Protein AF-0000000068193790 (afdb_homodimer)

Structure (mmCIF, N/CA/C/O backbone):
data_AF-0000000068193790-model_v1
#
loop_
_entity.id
_entity.type
_entity.pdbx_description
1 polymer 'DNA methylase'
#
loop_
_atom_site.group_PDB
_atom_site.id
_atom_site.type_symbol
_atom_site.label_atom_id
_atom_site.label_alt_id
_atom_site.label_comp_id
_atom_site.label_asym_id
_atom_site.label_entity_id
_atom_site.label_seq_id
_atom_site.pdbx_PDB_ins_code
_atom_site.Cartn_x
_atom_site.Cartn_y
_atom_site.Cartn_z
_atom_site.occupancy
_atom_site.B_iso_or_equiv
_atom_site.auth_seq_id
_atom_site.auth_comp_id
_atom_site.auth_asym_id
_atom_site.auth_atom_id
_atom_site.pdbx_PDB_model_num
ATOM 1 N N . MET A 1 1 ? -5.184 14.227 -20.172 1 22.11 1 MET A N 1
ATOM 2 C CA . MET A 1 1 ? -4.969 13.07 -21.031 1 22.11 1 MET A CA 1
ATOM 3 C C . MET A 1 1 ? -4.172 11.992 -20.312 1 22.11 1 MET A C 1
ATOM 5 O O . MET A 1 1 ? -3.057 12.234 -19.859 1 22.11 1 MET A O 1
ATOM 9 N N . THR A 1 2 ? -4.859 11.055 -19.672 1 29.58 2 THR A N 1
ATOM 10 C CA . THR A 1 2 ? -4.305 9.984 -18.844 1 29.58 2 THR A CA 1
ATOM 11 C C . THR A 1 2 ? -3.246 9.195 -19.609 1 29.58 2 THR A C 1
ATOM 13 O O . THR A 1 2 ? -3.514 8.688 -20.703 1 29.58 2 THR A O 1
ATOM 16 N N . ILE A 1 3 ? -2.059 9.57 -19.578 1 32.88 3 ILE A N 1
ATOM 17 C CA . ILE A 1 3 ? -1.082 8.898 -20.422 1 32.88 3 ILE A CA 1
ATOM 18 C C . ILE A 1 3 ? -1.293 7.391 -20.359 1 32.88 3 ILE A C 1
ATOM 20 O O . ILE A 1 3 ? -1.151 6.777 -19.312 1 32.88 3 ILE A O 1
ATOM 24 N N . LYS A 1 4 ? -2.125 6.914 -21.25 1 39.03 4 LYS A N 1
ATOM 25 C CA . LYS A 1 4 ? -2.34 5.496 -21.516 1 39.03 4 LYS A CA 1
ATOM 26 C C . LYS A 1 4 ? -1.023 4.797 -21.844 1 39.03 4 LYS A C 1
ATOM 28 O O . LYS A 1 4 ? -0.183 5.344 -22.562 1 39.03 4 LYS A O 1
ATOM 33 N N . SER A 1 5 ? -0.675 3.963 -20.906 1 48.69 5 SER A N 1
ATOM 34 C CA . SER A 1 5 ? 0.473 3.127 -21.234 1 48.69 5 SER A CA 1
ATOM 35 C C . SER A 1 5 ? 0.43 2.691 -22.703 1 48.69 5 SER A C 1
ATOM 37 O O . SER A 1 5 ? -0.636 2.355 -23.219 1 48.69 5 SER A O 1
ATOM 39 N N . ASN A 1 6 ? 1.251 3.24 -23.562 1 50.62 6 ASN A N 1
ATOM 40 C CA . ASN A 1 6 ? 1.391 2.883 -24.969 1 50.62 6 ASN A CA 1
ATOM 41 C C . ASN A 1 6 ? 1.802 1.423 -25.141 1 50.62 6 ASN A C 1
ATOM 43 O O . ASN A 1 6 ? 2.119 0.987 -26.25 1 50.62 6 ASN A O 1
ATOM 47 N N . THR A 1 7 ? 2.057 0.77 -24.125 1 52.5 7 THR A N 1
ATOM 48 C CA . THR A 1 7 ? 2.43 -0.62 -24.359 1 52.5 7 THR A CA 1
ATOM 49 C C . THR A 1 7 ? 1.211 -1.444 -24.766 1 52.5 7 THR A C 1
ATOM 51 O O . THR A 1 7 ? 0.177 -1.404 -24.094 1 52.5 7 THR A O 1
ATOM 54 N N . PRO A 1 8 ? 1.127 -1.989 -26 1 54.75 8 PRO A N 1
ATOM 55 C CA . PRO A 1 8 ? -0.003 -2.83 -26.406 1 54.75 8 PRO A CA 1
ATOM 56 C C . PRO A 1 8 ? -0.425 -3.814 -25.312 1 54.75 8 PRO A C 1
ATOM 58 O O . PRO A 1 8 ? 0.42 -4.32 -24.578 1 54.75 8 PRO A O 1
ATOM 61 N N . ALA A 1 9 ? -1.592 -3.949 -25.188 1 53.69 9 ALA A N 1
ATOM 62 C CA . ALA A 1 9 ? -2.254 -4.75 -24.156 1 53.69 9 ALA A CA 1
ATOM 63 C C . ALA A 1 9 ? -1.599 -6.125 -24.031 1 53.69 9 ALA A C 1
ATOM 65 O O . ALA A 1 9 ? -1.407 -6.625 -22.922 1 53.69 9 ALA A O 1
ATOM 66 N N . HIS A 1 10 ? -1.397 -6.848 -25.141 1 53.22 10 HIS A N 1
ATOM 67 C CA . HIS A 1 10 ? -0.823 -8.188 -25.141 1 53.22 10 HIS A CA 1
ATOM 68 C C . HIS A 1 10 ? 0.573 -8.188 -24.531 1 53.22 10 HIS A C 1
ATOM 70 O O . HIS A 1 10 ? 0.962 -9.156 -23.859 1 53.22 10 HIS A O 1
ATOM 76 N N . ASP A 1 11 ? 1.338 -7.195 -24.719 1 57.38 11 ASP A N 1
ATOM 77 C CA . ASP A 1 11 ? 2.719 -7.117 -24.25 1 57.38 11 ASP A CA 1
ATOM 78 C C . ASP A 1 11 ? 2.777 -6.809 -22.75 1 57.38 11 ASP A C 1
ATOM 80 O O . ASP A 1 11 ? 3.701 -7.238 -22.062 1 57.38 11 ASP A O 1
ATOM 84 N N . LYS A 1 12 ? 1.681 -6.242 -22.281 1 59.28 12 LYS A N 1
ATOM 85 C CA . LYS A 1 12 ? 1.668 -5.816 -20.891 1 59.28 12 LYS A CA 1
ATOM 86 C C . LYS A 1 12 ? 1.502 -7.008 -19.953 1 59.28 12 LYS A C 1
ATOM 88 O O . LYS A 1 12 ? 1.707 -6.883 -18.734 1 59.28 12 LYS A O 1
ATOM 93 N N . ASP A 1 13 ? 1.321 -8.141 -20.562 1 70.62 13 ASP A N 1
ATOM 94 C CA . ASP A 1 13 ? 1.008 -9.312 -19.75 1 70.62 13 ASP A CA 1
ATOM 95 C C . ASP A 1 13 ? 2.164 -10.305 -19.75 1 70.62 13 ASP A C 1
ATOM 97 O O . ASP A 1 13 ? 2.09 -11.352 -19.109 1 70.62 13 ASP A O 1
ATOM 101 N N . CYS A 1 14 ? 3.283 -9.922 -20.359 1 69.5 14 CYS A N 1
ATOM 102 C CA . CYS A 1 14 ? 4.316 -10.945 -20.484 1 69.5 14 CYS A CA 1
ATOM 103 C C . CYS A 1 14 ? 5.602 -10.508 -19.781 1 69.5 14 CYS A C 1
ATOM 105 O O . CYS A 1 14 ? 6.668 -11.078 -20.031 1 69.5 14 CYS A O 1
ATOM 107 N N . TRP A 1 15 ? 5.441 -9.609 -18.875 1 78.88 15 TRP A N 1
ATOM 108 C CA . TRP A 1 15 ? 6.625 -9.156 -18.156 1 78.88 15 TRP A CA 1
ATOM 109 C C . TRP A 1 15 ? 7.176 -10.266 -17.266 1 78.88 15 TRP A C 1
ATOM 111 O O . TRP A 1 15 ? 6.414 -10.977 -16.609 1 78.88 15 TRP A O 1
ATOM 121 N N . GLN A 1 16 ? 8.477 -10.406 -17.391 1 85.38 16 GLN A N 1
ATOM 122 C CA . GLN A 1 16 ? 9.117 -11.461 -16.609 1 85.38 16 GLN A CA 1
ATOM 123 C C . GLN A 1 16 ? 9.711 -10.906 -15.32 1 85.38 16 GLN A C 1
ATOM 125 O O . GLN A 1 16 ? 10.266 -9.805 -15.312 1 85.38 16 GLN A O 1
ATOM 130 N N . THR A 1 17 ? 9.602 -11.688 -14.273 1 93 17 THR A N 1
ATOM 131 C CA . THR A 1 17 ? 10.195 -11.367 -12.984 1 93 17 THR A CA 1
ATOM 132 C C . THR A 1 17 ? 11.719 -11.367 -13.086 1 93 17 THR A C 1
ATOM 134 O O . THR A 1 17 ? 12.312 -12.289 -13.641 1 93 17 THR A O 1
ATOM 137 N N . PRO A 1 18 ? 12.383 -10.289 -12.641 1 92.88 18 PRO A N 1
ATOM 138 C CA . PRO A 1 18 ? 13.844 -10.391 -12.602 1 92.88 18 PRO A CA 1
ATOM 139 C C . PRO A 1 18 ? 14.336 -11.547 -11.742 1 92.88 18 PRO A C 1
ATOM 141 O O . PRO A 1 18 ? 13.758 -11.828 -10.688 1 92.88 18 PRO A O 1
ATOM 144 N N . LEU A 1 19 ? 15.422 -12.164 -12.094 1 92.31 19 LEU A N 1
ATOM 145 C CA . LEU A 1 19 ? 15.883 -13.406 -11.484 1 92.31 19 LEU A CA 1
ATOM 146 C C . LEU A 1 19 ? 16.25 -13.195 -10.023 1 92.31 19 LEU A C 1
ATOM 148 O O . LEU A 1 19 ? 16.016 -14.062 -9.18 1 92.31 19 LEU A O 1
ATOM 152 N N . TRP A 1 20 ? 16.875 -12.023 -9.75 1 94.06 20 TRP A N 1
ATOM 153 C CA . TRP A 1 20 ? 17.297 -11.773 -8.375 1 94.06 20 TRP A CA 1
ATOM 154 C C . TRP A 1 20 ? 16.109 -11.812 -7.422 1 94.06 20 TRP A C 1
ATOM 156 O O . TRP A 1 20 ? 16.219 -12.281 -6.285 1 94.06 20 TRP A O 1
ATOM 166 N N . LEU A 1 21 ? 15.008 -11.312 -7.824 1 96.69 21 LEU A N 1
ATOM 167 C CA . LEU A 1 21 ? 13.812 -11.297 -6.988 1 96.69 21 LEU A CA 1
ATOM 168 C C . LEU A 1 21 ? 13.289 -12.711 -6.758 1 96.69 21 LEU A C 1
ATOM 170 O O . LEU A 1 21 ? 13.008 -13.094 -5.617 1 96.69 21 LEU A O 1
ATOM 174 N N . PHE A 1 22 ? 13.18 -13.5 -7.859 1 96.06 22 PHE A N 1
ATOM 175 C CA . PHE A 1 22 ? 12.734 -14.883 -7.734 1 96.06 22 PHE A CA 1
ATOM 176 C C . PHE A 1 22 ? 13.672 -15.672 -6.832 1 96.06 22 PHE A C 1
ATOM 178 O O . PHE A 1 22 ? 13.219 -16.391 -5.938 1 96.06 22 PHE A O 1
ATOM 185 N N . ASP A 1 23 ? 14.961 -15.492 -7.066 1 95.56 23 ASP A N 1
ATOM 186 C CA . ASP A 1 23 ? 15.961 -16.25 -6.309 1 95.56 23 ASP A CA 1
ATOM 187 C C . ASP A 1 23 ? 15.852 -15.945 -4.812 1 95.56 23 ASP A C 1
ATOM 189 O O . ASP A 1 23 ? 15.914 -16.859 -3.99 1 95.56 23 ASP A O 1
ATOM 193 N N . ALA A 1 24 ? 15.711 -14.703 -4.488 1 96.88 24 ALA A N 1
ATOM 194 C CA . ALA A 1 24 ? 15.594 -14.312 -3.086 1 96.88 24 ALA A CA 1
ATOM 195 C C . ALA A 1 24 ? 14.375 -14.977 -2.438 1 96.88 24 ALA A C 1
ATOM 197 O O . ALA A 1 24 ? 14.477 -15.531 -1.34 1 96.88 24 ALA A O 1
ATOM 198 N N . LEU A 1 25 ? 13.25 -14.938 -3.098 1 97.81 25 LEU A N 1
ATOM 199 C CA . LEU A 1 25 ? 12.016 -15.484 -2.551 1 97.81 25 LEU A CA 1
ATOM 200 C C . LEU A 1 25 ? 12.047 -17.016 -2.57 1 97.81 25 LEU A C 1
ATOM 202 O O . LEU A 1 25 ? 11.469 -17.656 -1.689 1 97.81 25 LEU A O 1
ATOM 206 N N . ASP A 1 26 ? 12.742 -17.609 -3.523 1 96.69 26 ASP A N 1
ATOM 207 C CA . ASP A 1 26 ? 12.867 -19.062 -3.596 1 96.69 26 ASP A CA 1
ATOM 208 C C . ASP A 1 26 ? 13.656 -19.609 -2.408 1 96.69 26 ASP A C 1
ATOM 210 O O . ASP A 1 26 ? 13.383 -20.719 -1.932 1 96.69 26 ASP A O 1
ATOM 214 N N . ILE A 1 27 ? 14.625 -18.906 -1.991 1 95.12 27 ILE A N 1
ATOM 215 C CA . ILE A 1 27 ? 15.375 -19.281 -0.799 1 95.12 27 ILE A CA 1
ATOM 216 C C . ILE A 1 27 ? 14.43 -19.375 0.396 1 95.12 27 ILE A C 1
ATOM 218 O O . ILE A 1 27 ? 14.508 -20.312 1.19 1 95.12 27 ILE A O 1
ATOM 222 N N . GLU A 1 28 ? 13.57 -18.438 0.463 1 96.69 28 GLU A N 1
ATOM 223 C CA . GLU A 1 28 ? 12.664 -18.391 1.609 1 96.69 28 GLU A CA 1
ATOM 224 C C . GLU A 1 28 ? 11.578 -19.453 1.503 1 96.69 28 GLU A C 1
ATOM 226 O O . GLU A 1 28 ? 11.258 -20.125 2.488 1 96.69 28 GLU A O 1
ATOM 231 N N . PHE A 1 29 ? 10.977 -19.625 0.332 1 97.69 29 PHE A N 1
ATOM 232 C CA . PHE A 1 29 ? 9.734 -20.391 0.253 1 97.69 29 PHE A CA 1
ATOM 233 C C . PHE A 1 29 ? 9.969 -21.766 -0.37 1 97.69 29 PHE A C 1
ATOM 235 O O . PHE A 1 29 ? 9.203 -22.688 -0.14 1 97.69 29 PHE A O 1
ATOM 242 N N . GLY A 1 30 ? 11.016 -21.859 -1.242 1 96.56 30 GLY A N 1
ATOM 243 C CA . GLY A 1 30 ? 11.258 -23.125 -1.915 1 96.56 30 GLY A CA 1
ATOM 244 C C . GLY A 1 30 ? 10.195 -23.469 -2.947 1 96.56 30 GLY A C 1
ATOM 245 O O . GLY A 1 30 ? 9.523 -24.5 -2.84 1 96.56 30 GLY A O 1
ATOM 246 N N . PHE A 1 31 ? 10.195 -22.766 -4.039 1 97.62 31 PHE A N 1
ATOM 247 C CA . PHE A 1 31 ? 9.133 -22.875 -5.035 1 97.62 31 PHE A CA 1
ATOM 248 C C . PHE A 1 31 ? 9.297 -24.156 -5.844 1 97.62 31 PHE A C 1
ATOM 250 O O . PHE A 1 31 ? 10.406 -24.531 -6.23 1 97.62 31 PHE A O 1
ATOM 257 N N . TRP A 1 32 ? 8.203 -24.812 -6.039 1 97.94 32 TRP A N 1
ATOM 258 C CA . TRP A 1 32 ? 8.156 -26.031 -6.836 1 97.94 32 TRP A CA 1
ATOM 259 C C . TRP A 1 32 ? 7.453 -25.797 -8.164 1 97.94 32 TRP A C 1
ATOM 261 O O . TRP A 1 32 ? 7.887 -26.281 -9.203 1 97.94 32 TRP A O 1
ATOM 271 N N . LEU A 1 33 ? 6.438 -25.031 -8.203 1 97.62 33 LEU A N 1
ATOM 272 C CA . LEU A 1 33 ? 5.594 -24.781 -9.367 1 97.62 33 LEU A CA 1
ATOM 273 C C . LEU A 1 33 ? 5.527 -23.297 -9.688 1 97.62 33 LEU A C 1
ATOM 275 O O . LEU A 1 33 ? 5.348 -22.469 -8.789 1 97.62 33 LEU A O 1
ATOM 279 N N . ASP A 1 34 ? 5.746 -22.922 -10.883 1 97.12 34 ASP A N 1
ATOM 280 C CA . ASP A 1 34 ? 5.41 -21.625 -11.461 1 97.12 34 ASP A CA 1
ATOM 281 C C . ASP A 1 34 ? 4.055 -21.672 -12.156 1 97.12 34 ASP A C 1
ATOM 283 O O . ASP A 1 34 ? 3.932 -22.219 -13.25 1 97.12 34 ASP A O 1
ATOM 287 N N . SER A 1 35 ? 3.039 -21.062 -11.609 1 96.88 35 SER A N 1
ATOM 288 C CA . SER A 1 35 ? 1.663 -21.328 -12.023 1 96.88 35 SER A CA 1
ATOM 289 C C . SER A 1 35 ? 1.226 -20.359 -13.125 1 96.88 35 SER A C 1
ATOM 291 O O . SER A 1 35 ? 0.125 -20.484 -13.664 1 96.88 35 SER A O 1
ATOM 293 N N . ALA A 1 36 ? 2.006 -19.375 -13.414 1 93.38 36 ALA A N 1
ATOM 294 C CA . ALA A 1 36 ? 1.686 -18.422 -14.477 1 93.38 36 ALA A CA 1
ATOM 295 C C . ALA A 1 36 ? 2.908 -18.125 -15.344 1 93.38 36 ALA A C 1
ATOM 297 O O . ALA A 1 36 ? 3.379 -17 -15.398 1 93.38 36 ALA A O 1
ATOM 298 N N . ALA A 1 37 ? 3.361 -19.109 -16.062 1 89.5 37 ALA A N 1
ATOM 299 C CA . ALA A 1 37 ? 4.598 -18.969 -16.828 1 89.5 37 ALA A CA 1
ATOM 300 C C . ALA A 1 37 ? 4.371 -19.312 -18.297 1 89.5 37 ALA A C 1
ATOM 302 O O . ALA A 1 37 ? 3.266 -19.688 -18.688 1 89.5 37 ALA A O 1
ATOM 303 N N . SER A 1 38 ? 5.25 -18.938 -19.062 1 82.44 38 SER A N 1
ATOM 304 C CA . SER A 1 38 ? 5.43 -19.5 -20.391 1 82.44 38 SER A CA 1
ATOM 305 C C . SER A 1 38 ? 6.598 -20.469 -20.438 1 82.44 38 SER A C 1
ATOM 307 O O . SER A 1 38 ? 7.391 -20.531 -19.484 1 82.44 38 SER A O 1
ATOM 309 N N . ASP A 1 39 ? 6.664 -21.234 -21.531 1 81 39 ASP A N 1
ATOM 310 C CA . ASP A 1 39 ? 7.777 -22.172 -21.688 1 81 39 ASP A CA 1
ATOM 311 C C . ASP A 1 39 ? 9.117 -21.422 -21.688 1 81 39 ASP A C 1
ATOM 313 O O . ASP A 1 39 ? 10.133 -21.984 -21.266 1 81 39 ASP A O 1
ATOM 317 N N . LYS A 1 40 ? 9.109 -20.219 -22.031 1 79.31 40 LYS A N 1
ATOM 318 C CA . LYS A 1 40 ? 10.344 -19.469 -22.203 1 79.31 40 LYS A CA 1
ATOM 319 C C . LYS A 1 40 ? 10.734 -18.734 -20.922 1 79.31 40 LYS A C 1
ATOM 321 O O . LYS A 1 40 ? 11.906 -18.406 -20.719 1 79.31 40 LYS A O 1
ATOM 326 N N . ASN A 1 41 ? 9.812 -18.578 -20.016 1 81 41 ASN A N 1
ATOM 327 C CA . ASN A 1 41 ? 10.117 -17.688 -18.891 1 81 41 ASN A CA 1
ATOM 328 C C . ASN A 1 41 ? 9.828 -18.375 -17.547 1 81 41 ASN A C 1
ATOM 330 O O . ASN A 1 41 ? 9.781 -17.703 -16.516 1 81 41 ASN A O 1
ATOM 334 N N . ALA A 1 42 ? 9.695 -19.688 -17.625 1 84.88 42 ALA A N 1
ATOM 335 C CA . ALA A 1 42 ? 9.422 -20.391 -16.375 1 84.88 42 ALA A CA 1
ATOM 336 C C . ALA A 1 42 ? 10.602 -20.297 -15.414 1 84.88 42 ALA A C 1
ATOM 338 O O . ALA A 1 42 ? 11.758 -20.391 -15.836 1 84.88 42 ALA A O 1
ATOM 339 N N . LEU A 1 43 ? 10.281 -20.172 -14.18 1 88 43 LEU A N 1
ATOM 340 C CA . LEU A 1 43 ? 11.312 -19.984 -13.164 1 88 43 LEU A CA 1
ATOM 341 C C . LEU A 1 43 ? 11.477 -21.234 -12.32 1 88 43 LEU A C 1
ATOM 343 O O . LEU A 1 43 ? 12.469 -21.375 -11.594 1 88 43 LEU A O 1
ATOM 347 N N . CYS A 1 44 ? 10.508 -22.141 -12.406 1 91.12 44 CYS A N 1
ATOM 348 C CA . CYS A 1 44 ? 10.555 -23.406 -11.68 1 91.12 44 CYS A CA 1
ATOM 349 C C . CYS A 1 44 ? 10.727 -24.578 -12.633 1 91.12 44 CYS A C 1
ATOM 351 O O . CYS A 1 44 ? 10.508 -24.438 -13.836 1 91.12 44 CYS A O 1
ATOM 353 N N . ALA A 1 45 ? 11.102 -25.719 -12.055 1 88 45 ALA A N 1
ATOM 354 C CA . ALA A 1 45 ? 11.211 -26.938 -12.852 1 88 45 ALA A CA 1
ATOM 355 C C . ALA A 1 45 ? 9.844 -27.391 -13.359 1 88 45 ALA A C 1
ATOM 357 O O . ALA A 1 45 ? 9.75 -28.109 -14.359 1 88 45 ALA A O 1
ATOM 358 N N . HIS A 1 46 ? 8.82 -27.078 -12.68 1 92.75 46 HIS A N 1
ATOM 359 C CA . HIS A 1 46 ? 7.438 -27.312 -13.07 1 92.75 46 HIS A CA 1
ATOM 360 C C . HIS A 1 46 ? 6.684 -26.016 -13.281 1 92.75 46 HIS A C 1
ATOM 362 O O . HIS A 1 46 ? 6.855 -25.062 -12.508 1 92.75 46 HIS A O 1
ATOM 368 N N . TRP A 1 47 ? 5.918 -25.984 -14.391 1 91.75 47 TRP A N 1
ATOM 369 C CA . TRP A 1 47 ? 5.211 -24.734 -14.656 1 91.75 47 TRP A CA 1
ATOM 370 C C . TRP A 1 47 ? 3.943 -24.984 -15.469 1 91.75 47 TRP A C 1
ATOM 372 O O . TRP A 1 47 ? 3.791 -26.047 -16.078 1 91.75 47 TRP A O 1
ATOM 382 N N . LEU A 1 48 ? 2.971 -24.109 -15.312 1 92.19 48 LEU A N 1
ATOM 383 C CA . LEU A 1 48 ? 1.771 -24.047 -16.141 1 92.19 48 LEU A CA 1
ATOM 384 C C . LEU A 1 48 ? 1.87 -22.938 -17.172 1 92.19 48 LEU A C 1
ATOM 386 O O . LEU A 1 48 ? 2.279 -21.812 -16.844 1 92.19 48 LEU A O 1
ATOM 390 N N . THR A 1 49 ? 1.579 -23.25 -18.312 1 86.38 49 THR A N 1
ATOM 391 C CA . THR A 1 49 ? 1.63 -22.281 -19.406 1 86.38 49 THR A CA 1
ATOM 392 C C . THR A 1 49 ? 0.234 -21.75 -19.719 1 86.38 49 THR A C 1
ATOM 394 O O . THR A 1 49 ? -0.752 -22.188 -19.125 1 86.38 49 THR A O 1
ATOM 397 N N . GLU A 1 50 ? 0.236 -20.719 -20.625 1 82.38 50 GLU A N 1
ATOM 398 C CA . GLU A 1 50 ? -1.047 -20.203 -21.094 1 82.38 50 GLU A CA 1
ATOM 399 C C . GLU A 1 50 ? -1.907 -21.312 -21.672 1 82.38 50 GLU A C 1
ATOM 401 O O . GLU A 1 50 ? -3.127 -21.328 -21.484 1 82.38 50 GLU A O 1
ATOM 406 N N . ALA A 1 51 ? -1.285 -22.25 -22.359 1 85 51 ALA A N 1
ATOM 407 C CA . ALA A 1 51 ? -1.998 -23.375 -22.969 1 85 51 ALA A CA 1
ATOM 408 C C . ALA A 1 51 ? -2.613 -24.266 -21.891 1 85 51 ALA A C 1
ATOM 410 O O . ALA A 1 51 ? -3.662 -24.875 -22.109 1 85 51 ALA A O 1
ATOM 411 N N . ASP A 1 52 ? -1.997 -24.344 -20.781 1 88.88 52 ASP A N 1
ATOM 412 C CA . ASP A 1 52 ? -2.488 -25.172 -19.672 1 88.88 52 ASP A CA 1
ATOM 413 C C . ASP A 1 52 ? -3.707 -24.516 -19.016 1 88.88 52 ASP A C 1
ATOM 415 O O . ASP A 1 52 ? -4.438 -25.172 -18.281 1 88.88 52 ASP A O 1
ATOM 419 N N . ASP A 1 53 ? -4 -23.25 -19.266 1 92.12 53 ASP A N 1
ATOM 420 C CA . ASP A 1 53 ? -5.125 -22.547 -18.672 1 92.12 53 ASP A CA 1
ATOM 421 C C . ASP A 1 53 ? -5.113 -22.672 -17.156 1 92.12 53 ASP A C 1
ATOM 423 O O . ASP A 1 53 ? -6.012 -23.281 -16.562 1 92.12 53 ASP A O 1
ATOM 427 N N . ALA A 1 54 ? -4.148 -22.109 -16.641 1 93.44 54 ALA A N 1
ATOM 428 C CA . ALA A 1 54 ? -3.896 -22.219 -15.203 1 93.44 54 ALA A CA 1
ATOM 429 C C . ALA A 1 54 ? -5.148 -21.875 -14.398 1 93.44 54 ALA A C 1
ATOM 431 O O . ALA A 1 54 ? -5.367 -22.438 -13.32 1 93.44 54 ALA A O 1
ATOM 432 N N . LEU A 1 55 ? -6.066 -21.062 -14.867 1 95.81 55 LEU A N 1
ATOM 433 C CA . LEU A 1 55 ? -7.258 -20.656 -14.133 1 95.81 55 LEU A CA 1
ATOM 434 C C . LEU A 1 55 ? -8.297 -21.766 -14.125 1 95.81 55 LEU A C 1
ATOM 436 O O . LEU A 1 55 ? -9.219 -21.766 -13.312 1 95.81 55 LEU A O 1
ATOM 440 N N . ASN A 1 56 ? -8.094 -22.703 -15.008 1 95.44 56 ASN A N 1
ATOM 441 C CA . ASN A 1 56 ? -9.031 -23.828 -15.078 1 95.44 56 ASN A CA 1
ATOM 442 C C . ASN A 1 56 ? -8.328 -25.156 -14.852 1 95.44 56 ASN A C 1
ATOM 444 O O . ASN A 1 56 ? -8.828 -26.203 -15.266 1 95.44 56 ASN A O 1
ATOM 448 N N . SER A 1 57 ? -7.188 -25.125 -14.297 1 95.94 57 SER A N 1
ATOM 449 C CA . SER A 1 57 ? -6.426 -26.328 -13.984 1 95.94 57 SER A CA 1
ATOM 450 C C . SER A 1 57 ? -6.027 -26.359 -12.508 1 95.94 57 SER A C 1
ATOM 452 O O . SER A 1 57 ? -6.051 -25.328 -11.836 1 95.94 57 SER A O 1
ATOM 454 N N . GLU A 1 58 ? -5.723 -27.562 -12.078 1 97.25 58 GLU A N 1
ATOM 455 C CA . GLU A 1 58 ? -5.18 -27.688 -10.727 1 97.25 58 GLU A CA 1
ATOM 456 C C . GLU A 1 58 ? -3.699 -27.328 -10.695 1 97.25 58 GLU A C 1
ATOM 458 O O . GLU A 1 58 ? -2.947 -27.672 -11.609 1 97.25 58 GLU A O 1
ATOM 463 N N . TRP A 1 59 ? -3.334 -26.594 -9.672 1 97.81 59 TRP A N 1
ATOM 464 C CA . TRP A 1 59 ? -1.929 -26.25 -9.477 1 97.81 59 TRP A CA 1
ATOM 465 C C . TRP A 1 59 ? -1.207 -27.328 -8.688 1 97.81 59 TRP A C 1
ATOM 467 O O . TRP A 1 59 ? -0.674 -27.062 -7.605 1 97.81 59 TRP A O 1
ATOM 477 N N . ILE A 1 60 ? -1.143 -28.516 -9.203 1 97.25 60 ILE A N 1
ATOM 478 C CA . ILE A 1 60 ? -0.519 -29.641 -8.523 1 97.25 60 ILE A CA 1
ATOM 479 C C . ILE A 1 60 ? 0.938 -29.312 -8.203 1 97.25 60 ILE A C 1
ATOM 481 O O . ILE A 1 60 ? 1.706 -28.938 -9.094 1 97.25 60 ILE A O 1
ATOM 485 N N . SER A 1 61 ? 1.24 -29.406 -6.926 1 97.38 61 SER A N 1
ATOM 486 C CA . SER A 1 61 ? 2.58 -29.016 -6.504 1 97.38 61 SER A CA 1
ATOM 487 C C . SER A 1 61 ? 3.035 -29.828 -5.289 1 97.38 61 SER A C 1
ATOM 489 O O . SER A 1 61 ? 2.207 -30.297 -4.508 1 97.38 61 SER A O 1
ATOM 491 N N . HIS A 1 62 ? 4.348 -29.938 -5.137 1 96.56 62 HIS A N 1
ATOM 492 C CA . HIS A 1 62 ? 4.945 -30.609 -3.994 1 96.56 62 HIS A CA 1
ATOM 493 C C . HIS A 1 62 ? 5.816 -29.672 -3.18 1 96.56 62 HIS A C 1
ATOM 495 O O . HIS A 1 62 ? 6.672 -30.109 -2.406 1 96.56 62 HIS A O 1
ATOM 501 N N . GLY A 1 63 ? 5.676 -28.375 -3.375 1 97.25 63 GLY A N 1
ATOM 502 C CA . GLY A 1 63 ? 6.273 -27.234 -2.695 1 97.25 63 GLY A CA 1
ATOM 503 C C . GLY A 1 63 ? 5.516 -25.953 -2.92 1 97.25 63 GLY A C 1
ATOM 504 O O . GLY A 1 63 ? 4.43 -25.953 -3.502 1 97.25 63 GLY A O 1
ATOM 505 N N . ALA A 1 64 ? 6.078 -24.953 -2.449 1 98.38 64 ALA A N 1
ATOM 506 C CA . ALA A 1 64 ? 5.395 -23.656 -2.584 1 98.38 64 ALA A CA 1
ATOM 507 C C . ALA A 1 64 ? 5.152 -23.328 -4.051 1 98.38 64 ALA A C 1
ATOM 509 O O . ALA A 1 64 ? 5.871 -23.797 -4.934 1 98.38 64 ALA A O 1
ATOM 510 N N . ILE A 1 65 ? 4.168 -22.531 -4.27 1 98.62 65 ILE A N 1
ATOM 511 C CA . ILE A 1 65 ? 3.746 -22.172 -5.617 1 98.62 65 ILE A CA 1
ATOM 512 C C . ILE A 1 65 ? 4.008 -20.688 -5.859 1 98.62 65 ILE A C 1
ATOM 514 O O . ILE A 1 65 ? 3.586 -19.844 -5.074 1 98.62 65 ILE A O 1
ATOM 518 N N . TRP A 1 66 ? 4.742 -20.422 -6.93 1 98.31 66 TRP A N 1
ATOM 519 C CA . TRP A 1 66 ? 5.012 -19.078 -7.402 1 98.31 66 TRP A CA 1
ATOM 520 C C . TRP A 1 66 ? 3.969 -18.641 -8.43 1 98.31 66 TRP A C 1
ATOM 522 O O . TRP A 1 66 ? 3.611 -19.406 -9.32 1 98.31 66 TRP A O 1
ATOM 532 N N . ASN A 1 67 ? 3.48 -17.391 -8.32 1 97.62 67 ASN A N 1
ATOM 533 C CA . ASN A 1 67 ? 2.498 -16.859 -9.266 1 97.62 67 ASN A CA 1
ATOM 534 C C . ASN A 1 67 ? 2.752 -15.383 -9.57 1 97.62 67 ASN A C 1
ATOM 536 O O . ASN A 1 67 ? 2.57 -14.531 -8.695 1 97.62 67 ASN A O 1
ATOM 540 N N . ASN A 1 68 ? 3.277 -15.102 -10.68 1 96.38 68 ASN A N 1
ATOM 541 C CA . ASN A 1 68 ? 3.295 -13.766 -11.273 1 96.38 68 ASN A CA 1
ATOM 542 C C . ASN A 1 68 ? 2.301 -13.641 -12.422 1 96.38 68 ASN A C 1
ATOM 544 O O . ASN A 1 68 ? 2.67 -13.805 -13.586 1 96.38 68 ASN A O 1
ATOM 548 N N . PRO A 1 69 ? 1.055 -13.289 -12.133 1 95.69 69 PRO A N 1
ATOM 549 C CA . PRO A 1 69 ? -0.01 -13.336 -13.141 1 95.69 69 PRO A CA 1
ATOM 550 C C . PRO A 1 69 ? 0.047 -12.172 -14.117 1 95.69 69 PRO A C 1
ATOM 552 O O . PRO A 1 69 ? 0.777 -11.203 -13.891 1 95.69 69 PRO A O 1
ATOM 555 N N . PRO A 1 70 ? -0.706 -12.406 -15.25 1 92.12 70 PRO A N 1
ATOM 556 C CA . PRO A 1 70 ? -0.906 -11.203 -16.062 1 92.12 70 PRO A CA 1
ATOM 557 C C . PRO A 1 70 ? -1.612 -10.086 -15.305 1 92.12 70 PRO A C 1
ATOM 559 O O . PRO A 1 70 ? -2.586 -10.344 -14.586 1 92.12 70 PRO A O 1
ATOM 562 N N . TYR A 1 71 ? -1.167 -8.852 -15.453 1 92.06 71 TYR A N 1
ATOM 563 C CA . TYR A 1 71 ? -1.645 -7.742 -14.641 1 92.06 71 TYR A CA 1
ATOM 564 C C . TYR A 1 71 ? -2.902 -7.125 -15.242 1 92.06 71 TYR A C 1
ATOM 566 O O . TYR A 1 71 ? -3.572 -6.316 -14.594 1 92.06 71 TYR A O 1
ATOM 574 N N . SER A 1 72 ? -3.281 -7.516 -16.438 1 90.69 72 SER A N 1
ATOM 575 C CA . SER A 1 72 ? -4.461 -6.965 -17.094 1 90.69 72 SER A CA 1
ATOM 576 C C . SER A 1 72 ? -5.742 -7.422 -16.406 1 90.69 72 SER A C 1
ATOM 578 O O . SER A 1 72 ? -6.773 -6.75 -16.5 1 90.69 72 SER A O 1
ATOM 580 N N . ASN A 1 73 ? -5.707 -8.539 -15.75 1 94 73 ASN A N 1
ATOM 581 C CA . ASN A 1 73 ? -6.863 -9.086 -15.047 1 94 73 ASN A CA 1
ATOM 582 C C . ASN A 1 73 ? -6.441 -9.953 -13.867 1 94 73 ASN A C 1
ATOM 584 O O . ASN A 1 73 ? -6.527 -11.18 -13.922 1 94 73 ASN A O 1
ATOM 588 N N . ILE A 1 74 ? -6.254 -9.367 -12.711 1 96.31 74 ILE A N 1
ATOM 589 C CA . ILE A 1 74 ? -5.613 -10.008 -11.57 1 96.31 74 ILE A CA 1
ATOM 590 C C . ILE A 1 74 ? -6.668 -10.727 -10.727 1 96.31 74 ILE A C 1
ATOM 592 O O . ILE A 1 74 ? -6.375 -11.734 -10.078 1 96.31 74 ILE A O 1
ATOM 596 N N . ARG A 1 75 ? -7.922 -10.375 -10.758 1 97.62 75 ARG A N 1
ATOM 597 C CA . ARG A 1 75 ? -8.953 -10.82 -9.828 1 97.62 75 ARG A CA 1
ATOM 598 C C . ARG A 1 75 ? -9.133 -12.336 -9.898 1 97.62 75 ARG A C 1
ATOM 600 O O . ARG A 1 75 ? -9.102 -13.016 -8.867 1 97.62 75 ARG A O 1
ATOM 607 N N . PRO A 1 76 ? -9.281 -12.945 -11.094 1 98 76 PRO A N 1
ATOM 608 C CA . PRO A 1 76 ? -9.453 -14.398 -11.125 1 98 76 PRO A CA 1
ATOM 609 C C . PRO A 1 76 ? -8.25 -15.148 -10.555 1 98 76 PRO A C 1
ATOM 611 O O . PRO A 1 76 ? -8.406 -16.234 -9.984 1 98 76 PRO A O 1
ATOM 614 N N . TRP A 1 77 ? -7.094 -14.594 -10.641 1 97.94 77 TRP A N 1
ATOM 615 C CA . TRP A 1 77 ? -5.883 -15.227 -10.133 1 97.94 77 TRP A CA 1
ATOM 616 C C . TRP A 1 77 ? -5.852 -15.195 -8.609 1 97.94 77 TRP A C 1
ATOM 618 O O . TRP A 1 77 ? -5.383 -16.141 -7.969 1 97.94 77 TRP A O 1
ATOM 628 N N . VAL A 1 78 ? -6.359 -14.117 -8.031 1 98.62 78 VAL A N 1
ATOM 629 C CA . VAL A 1 78 ? -6.477 -14.016 -6.578 1 98.62 78 VAL A CA 1
ATOM 630 C C . VAL A 1 78 ? -7.379 -15.133 -6.051 1 98.62 78 VAL A C 1
ATOM 632 O O . VAL A 1 78 ? -7.016 -15.836 -5.109 1 98.62 78 VAL A O 1
ATOM 635 N N . GLU A 1 79 ? -8.469 -15.297 -6.652 1 98.44 79 GLU A N 1
ATOM 636 C CA . GLU A 1 79 ? -9.422 -16.328 -6.25 1 98.44 79 GLU A CA 1
ATOM 637 C C . GLU A 1 79 ? -8.836 -17.719 -6.426 1 98.44 79 GLU A C 1
ATOM 639 O O . GLU A 1 79 ? -8.977 -18.578 -5.547 1 98.44 79 GLU A O 1
ATOM 644 N N . LYS A 1 80 ? -8.195 -17.906 -7.547 1 98.56 80 LYS A N 1
ATOM 645 C CA . LYS A 1 80 ? -7.598 -19.219 -7.836 1 98.56 80 LYS A CA 1
ATOM 646 C C . LYS A 1 80 ? -6.473 -19.531 -6.855 1 98.56 80 LYS A C 1
ATOM 648 O O . LYS A 1 80 ? -6.336 -20.672 -6.41 1 98.56 80 LYS A O 1
ATOM 653 N N . ALA A 1 81 ? -5.629 -18.578 -6.523 1 98.62 81 ALA A N 1
ATOM 654 C CA . ALA A 1 81 ? -4.531 -18.75 -5.578 1 98.62 81 ALA A CA 1
ATOM 655 C C . ALA A 1 81 ? -5.051 -19.188 -4.215 1 98.62 81 ALA A C 1
ATOM 657 O O . ALA A 1 81 ? -4.52 -20.125 -3.611 1 98.62 81 ALA A O 1
ATOM 658 N N . ALA A 1 82 ? -6.086 -18.516 -3.713 1 98.44 82 ALA A N 1
ATOM 659 C CA . ALA A 1 82 ? -6.695 -18.875 -2.436 1 98.44 82 ALA A CA 1
ATOM 660 C C . ALA A 1 82 ? -7.215 -20.312 -2.465 1 98.44 82 ALA A C 1
ATOM 662 O O . ALA A 1 82 ? -7 -21.062 -1.52 1 98.44 82 ALA A O 1
ATOM 663 N N . GLU A 1 83 ? -7.875 -20.641 -3.555 1 98.38 83 GLU A N 1
ATOM 664 C CA . GLU A 1 83 ? -8.422 -21.984 -3.742 1 98.38 83 GLU A CA 1
ATOM 665 C C . GLU A 1 83 ? -7.316 -23.031 -3.77 1 98.38 83 GLU A C 1
ATOM 667 O O . GLU A 1 83 ? -7.398 -24.047 -3.078 1 98.38 83 GLU A O 1
ATOM 672 N N . GLN A 1 84 ? -6.285 -22.766 -4.543 1 98.56 84 GLN A N 1
ATOM 673 C CA . GLN A 1 84 ? -5.246 -23.766 -4.781 1 98.56 84 GLN A CA 1
ATOM 674 C C . GLN A 1 84 ? -4.34 -23.922 -3.561 1 98.56 84 GLN A C 1
ATOM 676 O O . GLN A 1 84 ? -3.826 -25 -3.295 1 98.56 84 GLN A O 1
ATOM 681 N N . CYS A 1 85 ? -4.18 -22.844 -2.793 1 98.56 85 CYS A N 1
ATOM 682 C CA . CYS A 1 85 ? -3.467 -22.938 -1.525 1 98.56 85 CYS A CA 1
ATOM 683 C C . CYS A 1 85 ? -4.078 -24.031 -0.644 1 98.56 85 CYS A C 1
ATOM 685 O O . CYS A 1 85 ? -3.363 -24.859 -0.096 1 98.56 85 CYS A O 1
ATOM 687 N N . ILE A 1 86 ? -5.355 -24.062 -0.548 1 97.62 86 ILE A N 1
ATOM 688 C CA . ILE A 1 86 ? -6.078 -25.016 0.294 1 97.62 86 ILE A CA 1
ATOM 689 C C . ILE A 1 86 ? -6.055 -26.391 -0.346 1 97.62 86 ILE A C 1
ATOM 691 O O . ILE A 1 86 ? -5.73 -27.391 0.312 1 97.62 86 ILE A O 1
ATOM 695 N N . GLN A 1 87 ? -6.324 -26.484 -1.616 1 97.81 87 GLN A N 1
ATOM 696 C CA . GLN A 1 87 ? -6.461 -27.75 -2.311 1 97.81 87 GLN A CA 1
ATOM 697 C C . GLN A 1 87 ? -5.129 -28.5 -2.359 1 97.81 87 GLN A C 1
ATOM 699 O O . GLN A 1 87 ? -5.09 -29.719 -2.205 1 97.81 87 GLN A O 1
ATOM 704 N N . GLN A 1 88 ? -4.074 -27.719 -2.592 1 98 88 GLN A N 1
ATOM 705 C CA . GLN A 1 88 ? -2.768 -28.344 -2.758 1 98 88 GLN A CA 1
ATOM 706 C C . GLN A 1 88 ? -2.021 -28.422 -1.428 1 98 88 GLN A C 1
ATOM 708 O O . GLN A 1 88 ? -0.973 -29.062 -1.336 1 98 88 GLN A O 1
ATOM 713 N N . ARG A 1 89 ? -2.582 -27.797 -0.476 1 97.69 89 ARG A N 1
ATOM 714 C CA . ARG A 1 89 ? -1.95 -27.719 0.837 1 97.69 89 ARG A CA 1
ATOM 715 C C . ARG A 1 89 ? -0.517 -27.203 0.724 1 97.69 89 ARG A C 1
ATOM 717 O O . ARG A 1 89 ? 0.405 -27.812 1.286 1 97.69 89 ARG A O 1
ATOM 724 N N . GLN A 1 90 ? -0.348 -26.125 -0.109 1 98.19 90 GLN A N 1
ATOM 725 C CA . GLN A 1 90 ? 0.94 -25.484 -0.327 1 98.19 90 GLN A CA 1
ATOM 726 C C . GLN A 1 90 ? 0.82 -23.969 -0.203 1 98.19 90 GLN A C 1
ATOM 728 O O . GLN A 1 90 ? -0.209 -23.391 -0.558 1 98.19 90 GLN A O 1
ATOM 733 N N . THR A 1 91 ? 1.873 -23.359 0.267 1 98.69 91 THR A N 1
ATOM 734 C CA . THR A 1 91 ? 1.93 -21.891 0.269 1 98.69 91 THR A CA 1
ATOM 735 C C . THR A 1 91 ? 1.894 -21.359 -1.156 1 98.69 91 THR A C 1
ATOM 737 O O . THR A 1 91 ? 2.555 -21.891 -2.049 1 98.69 91 THR A O 1
ATOM 740 N N . VAL A 1 92 ? 1.101 -20.375 -1.382 1 98.81 92 VAL A N 1
ATOM 741 C CA . VAL A 1 92 ? 1.08 -19.656 -2.654 1 98.81 92 VAL A CA 1
ATOM 742 C C . VAL A 1 92 ? 1.578 -18.234 -2.453 1 98.81 92 VAL A C 1
ATOM 744 O O . VAL A 1 92 ? 1.137 -17.531 -1.534 1 98.81 92 VAL A O 1
ATOM 747 N N . VAL A 1 93 ? 2.572 -17.797 -3.225 1 98.81 93 VAL A N 1
ATOM 748 C CA . VAL A 1 93 ? 3.109 -16.438 -3.221 1 98.81 93 VAL A CA 1
ATOM 749 C C . VAL A 1 93 ? 2.846 -15.781 -4.57 1 98.81 93 VAL A C 1
ATOM 751 O O . VAL A 1 93 ? 3.328 -16.25 -5.605 1 98.81 93 VAL A O 1
ATOM 754 N N . MET A 1 94 ? 2.092 -14.734 -4.566 1 98.75 94 MET A N 1
ATOM 755 C CA . MET A 1 94 ? 1.71 -14.031 -5.785 1 98.75 94 MET A CA 1
ATOM 756 C C . MET A 1 94 ? 2.322 -12.633 -5.82 1 98.75 94 MET A C 1
ATOM 758 O O . MET A 1 94 ? 2.221 -11.883 -4.852 1 98.75 94 MET A O 1
ATOM 762 N N . LEU A 1 95 ? 3.018 -12.32 -6.902 1 98.31 95 LEU A N 1
ATOM 763 C CA . LEU A 1 95 ? 3.578 -10.992 -7.133 1 98.31 95 LEU A CA 1
ATOM 764 C C . LEU A 1 95 ? 2.586 -10.109 -7.875 1 98.31 95 LEU A C 1
ATOM 766 O O . LEU A 1 95 ? 2.109 -10.469 -8.953 1 98.31 95 LEU A O 1
ATOM 770 N N . VAL A 1 96 ? 2.254 -8.891 -7.309 1 97.94 96 VAL A N 1
ATOM 771 C CA . VAL A 1 96 ? 1.28 -7.996 -7.926 1 97.94 96 VAL A CA 1
ATOM 772 C C . VAL A 1 96 ? 1.732 -6.547 -7.762 1 97.94 96 VAL A C 1
ATOM 774 O O . VAL A 1 96 ? 2.627 -6.254 -6.965 1 97.94 96 VAL A O 1
ATOM 777 N N . PRO A 1 97 ? 1.18 -5.672 -8.641 1 96.75 97 PRO A N 1
ATOM 778 C CA . PRO A 1 97 ? 1.456 -4.254 -8.414 1 96.75 97 PRO A CA 1
ATOM 779 C C . PRO A 1 97 ? 0.945 -3.758 -7.066 1 96.75 97 PRO A C 1
ATOM 781 O O . PRO A 1 97 ? -0.089 -4.227 -6.582 1 96.75 97 PRO A O 1
ATOM 784 N N . GLU A 1 98 ? 1.676 -2.855 -6.477 1 97.62 98 GLU A N 1
ATOM 785 C CA . GLU A 1 98 ? 1.243 -2.215 -5.238 1 97.62 98 GLU A CA 1
ATOM 786 C C . GLU A 1 98 ? 0.093 -1.244 -5.492 1 97.62 98 GLU A C 1
ATOM 788 O O . GLU A 1 98 ? 0.318 -0.057 -5.738 1 97.62 98 GLU A O 1
ATOM 793 N N . ASP A 1 99 ? -1.114 -1.712 -5.52 1 96.94 99 ASP A N 1
ATOM 794 C CA . ASP A 1 99 ? -2.35 -0.947 -5.652 1 96.94 99 ASP A CA 1
ATOM 795 C C . ASP A 1 99 ? -3.451 -1.52 -4.762 1 96.94 99 ASP A C 1
ATOM 797 O O . ASP A 1 99 ? -4.07 -2.529 -5.102 1 96.94 99 ASP A O 1
ATOM 801 N N . MET A 1 100 ? -3.65 -0.838 -3.672 1 97.56 100 MET A N 1
ATOM 802 C CA . MET A 1 100 ? -4.586 -1.366 -2.684 1 97.56 100 MET A CA 1
ATOM 803 C C . MET A 1 100 ? -5.922 -0.633 -2.754 1 97.56 100 MET A C 1
ATOM 805 O O . MET A 1 100 ? -6.785 -0.825 -1.896 1 97.56 100 MET A O 1
ATOM 809 N N . SER A 1 101 ? -6.09 0.175 -3.742 1 96.38 101 SER A N 1
ATOM 810 C CA . SER A 1 101 ? -7.32 0.942 -3.92 1 96.38 101 SER A CA 1
ATOM 811 C C . SER A 1 101 ? -8.281 0.23 -4.859 1 96.38 101 SER A C 1
ATOM 813 O O . SER A 1 101 ? -9.398 0.705 -5.09 1 96.38 101 SER A O 1
ATOM 815 N N . VAL A 1 102 ? -7.898 -0.917 -5.426 1 95.06 102 VAL A N 1
ATOM 816 C CA . VAL A 1 102 ? -8.648 -1.56 -6.5 1 95.06 102 VAL A CA 1
ATOM 817 C C . VAL A 1 102 ? -9.43 -2.748 -5.945 1 95.06 102 VAL A C 1
ATOM 819 O O . VAL A 1 102 ? -9.141 -3.229 -4.848 1 95.06 102 VAL A O 1
ATOM 822 N N . GLY A 1 103 ? -10.359 -3.24 -6.742 1 95.31 103 GLY A N 1
ATOM 823 C CA . GLY A 1 103 ? -11.312 -4.246 -6.301 1 95.31 103 GLY A CA 1
ATOM 824 C C . GLY A 1 103 ? -10.672 -5.59 -6.016 1 95.31 103 GLY A C 1
ATOM 825 O O . GLY A 1 103 ? -11.047 -6.277 -5.062 1 95.31 103 GLY A O 1
ATOM 826 N N . TRP A 1 104 ? -9.734 -6.023 -6.871 1 97 104 TRP A N 1
ATOM 827 C CA . TRP A 1 104 ? -9.156 -7.348 -6.66 1 97 104 TRP A CA 1
ATOM 828 C C . TRP A 1 104 ? -8.367 -7.398 -5.355 1 97 104 TRP A C 1
ATOM 830 O O . TRP A 1 104 ? -8.219 -8.461 -4.75 1 97 104 TRP A O 1
ATOM 840 N N . PHE A 1 105 ? -7.875 -6.285 -4.852 1 98.25 105 PHE A N 1
ATOM 841 C CA . PHE A 1 105 ? -7.164 -6.277 -3.576 1 98.25 105 PHE A CA 1
ATOM 842 C C . PHE A 1 105 ? -8.125 -6.523 -2.42 1 98.25 105 PHE A C 1
ATOM 844 O O . PHE A 1 105 ? -7.816 -7.285 -1.499 1 98.25 105 PHE A O 1
ATOM 851 N N . SER A 1 106 ? -9.258 -5.848 -2.445 1 96.56 106 SER A N 1
ATOM 852 C CA . SER A 1 106 ? -10.273 -6.102 -1.428 1 96.56 106 SER A CA 1
ATOM 853 C C . SER A 1 106 ? -10.656 -7.574 -1.39 1 96.56 106 SER A C 1
ATOM 855 O O . SER A 1 106 ? -10.867 -8.141 -0.314 1 96.56 106 SER A O 1
ATOM 857 N N . LYS A 1 107 ? -10.789 -8.102 -2.564 1 96.62 107 LYS A N 1
ATOM 858 C CA . LYS A 1 107 ? -11.062 -9.539 -2.641 1 96.62 107 LYS A CA 1
ATOM 859 C C . LYS A 1 107 ? -9.93 -10.344 -2.016 1 96.62 107 LYS A C 1
ATOM 861 O O . LYS A 1 107 ? -10.172 -11.312 -1.294 1 96.62 107 LYS A O 1
ATOM 866 N N . ALA A 1 108 ? -8.688 -9.969 -2.25 1 98.12 108 ALA A N 1
ATOM 867 C CA . ALA A 1 108 ? -7.523 -10.656 -1.702 1 98.12 108 ALA A CA 1
ATOM 868 C C . ALA A 1 108 ? -7.539 -10.641 -0.177 1 98.12 108 ALA A C 1
ATOM 870 O O . ALA A 1 108 ? -7.188 -11.625 0.468 1 98.12 108 ALA A O 1
ATOM 871 N N . LEU A 1 109 ? -7.969 -9.516 0.417 1 97.19 109 LEU A N 1
ATOM 872 C CA . LEU A 1 109 ? -7.965 -9.336 1.864 1 97.19 109 LEU A CA 1
ATOM 873 C C . LEU A 1 109 ? -8.891 -10.344 2.539 1 97.19 109 LEU A C 1
ATOM 875 O O . LEU A 1 109 ? -8.766 -10.602 3.736 1 97.19 109 LEU A O 1
ATOM 879 N N . GLU A 1 110 ? -9.766 -10.906 1.796 1 96.44 110 GLU A N 1
ATOM 880 C CA . GLU A 1 110 ? -10.711 -11.867 2.357 1 96.44 110 GLU A CA 1
ATOM 881 C C . GLU A 1 110 ? -10.031 -13.195 2.686 1 96.44 110 GLU A C 1
ATOM 883 O O . GLU A 1 110 ? -10.547 -13.984 3.477 1 96.44 110 GLU A O 1
ATOM 888 N N . SER A 1 111 ? -8.859 -13.414 2.07 1 97.5 111 SER A N 1
ATOM 889 C CA . SER A 1 111 ? -8.336 -14.766 2.225 1 97.5 111 SER A CA 1
ATOM 890 C C . SER A 1 111 ? -6.836 -14.75 2.48 1 97.5 111 SER A C 1
ATOM 892 O O . SER A 1 111 ? -6.27 -15.742 2.941 1 97.5 111 SER A O 1
ATOM 894 N N . VAL A 1 112 ? -6.137 -13.688 2.203 1 98.38 112 VAL A N 1
ATOM 895 C CA . VAL A 1 112 ? -4.676 -13.672 2.24 1 98.38 112 VAL A CA 1
ATOM 896 C C . VAL A 1 112 ? -4.195 -13.742 3.688 1 98.38 112 VAL A C 1
ATOM 898 O O . VAL A 1 112 ? -4.832 -13.18 4.586 1 98.38 112 VAL A O 1
ATOM 901 N N . ASP A 1 113 ? -3.104 -14.391 3.9 1 98.38 113 ASP A N 1
ATOM 902 C CA . ASP A 1 113 ? -2.49 -14.422 5.223 1 98.38 113 ASP A CA 1
ATOM 903 C C . ASP A 1 113 ? -1.616 -13.195 5.457 1 98.38 113 ASP A C 1
ATOM 905 O O . ASP A 1 113 ? -1.682 -12.57 6.52 1 98.38 113 ASP A O 1
ATOM 909 N N . GLU A 1 114 ? -0.853 -12.844 4.438 1 98.5 114 GLU A N 1
ATOM 910 C CA . GLU A 1 114 ? 0.147 -11.781 4.547 1 98.5 114 GLU A CA 1
ATOM 911 C C . GLU A 1 114 ? 0.226 -10.969 3.262 1 98.5 114 GLU A C 1
ATOM 913 O O . GLU A 1 114 ? 0.241 -11.523 2.162 1 98.5 114 GLU A O 1
ATOM 918 N N . VAL A 1 115 ? 0.146 -9.672 3.406 1 98.69 115 VAL A N 1
ATOM 919 C CA . VAL A 1 115 ? 0.528 -8.727 2.361 1 98.69 115 VAL A CA 1
ATOM 920 C C . VAL A 1 115 ? 1.917 -8.164 2.656 1 98.69 115 VAL A C 1
ATOM 922 O O . VAL A 1 115 ? 2.102 -7.434 3.631 1 98.69 115 VAL A O 1
ATOM 925 N N . ARG A 1 116 ? 2.926 -8.539 1.839 1 98.69 116 ARG A N 1
ATOM 926 C CA . ARG A 1 116 ? 4.293 -8.07 2.041 1 98.69 116 ARG A CA 1
ATOM 927 C C . ARG A 1 116 ? 4.668 -7.016 1.003 1 98.69 116 ARG A C 1
ATOM 929 O O . ARG A 1 116 ? 4.84 -7.332 -0.176 1 98.69 116 ARG A O 1
ATOM 936 N N . ILE A 1 117 ? 4.887 -5.805 1.46 1 98.69 117 ILE A N 1
ATOM 937 C CA . ILE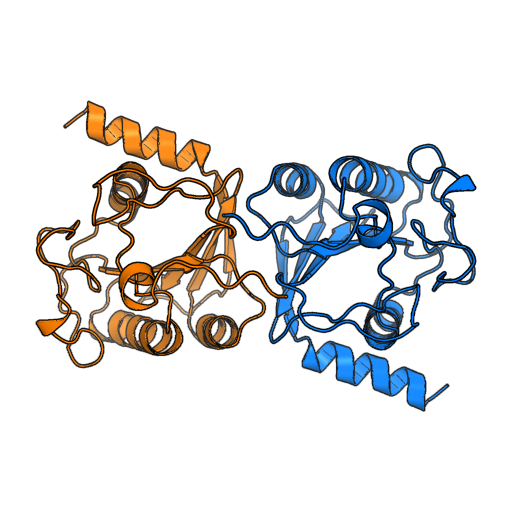 A 1 117 ? 5.125 -4.656 0.589 1 98.69 117 ILE A CA 1
ATOM 938 C C . ILE A 1 117 ? 6.621 -4.504 0.333 1 98.69 117 ILE A C 1
ATOM 940 O O . ILE A 1 117 ? 7.422 -4.523 1.27 1 98.69 117 ILE A O 1
ATOM 944 N N . ILE A 1 118 ? 7.012 -4.449 -0.911 1 97.88 118 ILE A N 1
ATOM 945 C CA . ILE A 1 118 ? 8.406 -4.199 -1.261 1 97.88 118 ILE A CA 1
ATOM 946 C C . ILE A 1 118 ? 8.68 -2.697 -1.25 1 97.88 118 ILE A C 1
ATOM 948 O O . ILE A 1 118 ? 8.117 -1.951 -2.057 1 97.88 118 ILE A O 1
ATOM 952 N N . THR A 1 119 ? 9.508 -2.281 -0.388 1 97.5 119 THR A N 1
ATOM 953 C CA . THR A 1 119 ? 9.789 -0.865 -0.188 1 97.5 119 THR A CA 1
ATOM 954 C C . THR A 1 119 ? 11.117 -0.483 -0.834 1 97.5 119 THR A C 1
ATOM 956 O O . THR A 1 119 ? 11.844 -1.347 -1.334 1 97.5 119 THR A O 1
ATOM 959 N N . ASP A 1 120 ? 11.438 0.764 -0.924 1 95.38 120 ASP A N 1
ATOM 960 C CA . ASP A 1 120 ? 12.711 1.363 -1.296 1 95.38 120 ASP A CA 1
ATOM 961 C C . ASP A 1 120 ? 13.039 1.092 -2.762 1 95.38 120 ASP A C 1
ATOM 963 O O . ASP A 1 120 ? 14.18 0.758 -3.098 1 95.38 120 ASP A O 1
ATOM 967 N N . GLY A 1 121 ? 12.047 1.199 -3.535 1 95.44 121 GLY A N 1
ATOM 968 C CA . GLY A 1 121 ? 12.312 1.111 -4.961 1 95.44 121 GLY A CA 1
ATOM 969 C C . GLY A 1 121 ? 11.289 0.282 -5.711 1 95.44 121 GLY A C 1
ATOM 970 O O . GLY A 1 121 ? 10.648 -0.598 -5.133 1 95.44 121 GLY A O 1
ATOM 971 N N . ARG A 1 122 ? 11.195 0.55 -6.973 1 95.56 122 ARG A N 1
ATOM 972 C CA . ARG A 1 122 ? 10.32 -0.185 -7.875 1 95.56 122 ARG A CA 1
ATOM 973 C C . ARG A 1 122 ? 11.062 -1.322 -8.562 1 95.56 122 ARG A C 1
ATOM 975 O O . ARG A 1 122 ? 12.266 -1.22 -8.812 1 95.56 122 ARG A O 1
ATOM 982 N N . ILE A 1 123 ? 10.344 -2.377 -8.844 1 95.69 123 ILE A N 1
ATOM 983 C CA . ILE A 1 123 ? 10.93 -3.521 -9.531 1 95.69 123 ILE A CA 1
ATOM 984 C C . ILE A 1 123 ? 10.922 -3.275 -11.039 1 95.69 123 ILE A C 1
ATOM 986 O O . ILE A 1 123 ? 9.898 -2.879 -11.609 1 95.69 123 ILE A O 1
ATOM 990 N N . ASN A 1 124 ? 12.078 -3.443 -11.672 1 93.31 124 ASN A N 1
ATOM 991 C CA . ASN A 1 124 ? 12.156 -3.453 -13.125 1 93.31 124 ASN A CA 1
ATOM 992 C C . ASN A 1 124 ? 11.977 -4.859 -13.688 1 93.31 124 ASN A C 1
ATOM 994 O O . ASN A 1 124 ? 12.836 -5.723 -13.508 1 93.31 124 ASN A O 1
ATOM 998 N N . PHE A 1 125 ? 10.922 -5.027 -14.398 1 92.62 125 PHE A N 1
ATOM 999 C CA . PHE A 1 125 ? 10.641 -6.336 -14.984 1 92.62 125 PHE A CA 1
ATOM 1000 C C . PHE A 1 125 ? 11.359 -6.496 -16.312 1 92.62 125 PHE A C 1
ATOM 1002 O O . PHE A 1 125 ? 11.836 -5.516 -16.891 1 92.62 125 PHE A O 1
ATOM 1009 N N . ILE A 1 126 ? 11.445 -7.691 -16.703 1 86.75 126 ILE A N 1
ATOM 1010 C CA . ILE A 1 126 ? 12.156 -8.008 -17.938 1 86.75 126 ILE A CA 1
ATOM 1011 C C . ILE A 1 126 ? 11.18 -8.008 -19.109 1 86.75 126 ILE A C 1
ATOM 1013 O O . ILE A 1 126 ? 10.133 -8.656 -19.047 1 86.75 126 ILE A O 1
ATOM 1017 N N . GLU A 1 127 ? 11.562 -7.297 -20.109 1 82.69 127 GLU A N 1
ATOM 1018 C CA . GLU A 1 127 ? 10.773 -7.281 -21.344 1 82.69 127 GLU A CA 1
ATOM 1019 C C . GLU A 1 127 ? 11.016 -8.539 -22.172 1 82.69 127 GLU A C 1
ATOM 1021 O O . GLU A 1 127 ? 12.156 -8.844 -22.516 1 82.69 127 GLU A O 1
ATOM 1026 N N . PRO A 1 128 ? 9.945 -9.227 -22.516 1 77.5 128 PRO A N 1
ATOM 1027 C CA . PRO A 1 128 ? 10.133 -10.5 -23.219 1 77.5 128 PRO A CA 1
ATOM 1028 C C . PRO A 1 128 ? 10.789 -10.328 -24.578 1 77.5 128 PRO A C 1
ATOM 1030 O O . PRO A 1 128 ? 11.57 -11.18 -25 1 77.5 128 PRO A O 1
ATOM 1033 N N . SER A 1 129 ? 10.469 -9.242 -25.328 1 79 129 SER A N 1
ATOM 1034 C CA . SER A 1 129 ? 10.969 -9.055 -26.688 1 79 129 SER A CA 1
ATOM 1035 C C . SER A 1 129 ? 12.469 -8.773 -26.688 1 79 129 SER A C 1
ATOM 1037 O O . SER A 1 129 ? 13.188 -9.25 -27.562 1 79 129 SER A O 1
ATOM 1039 N N . THR A 1 130 ? 12.977 -8.141 -25.656 1 81.69 130 THR A N 1
ATOM 1040 C CA . THR A 1 130 ? 14.375 -7.719 -25.641 1 81.69 130 THR A CA 1
ATOM 1041 C C . THR A 1 130 ? 15.18 -8.555 -24.656 1 81.69 130 THR A C 1
ATOM 1043 O O . THR A 1 130 ? 16.406 -8.625 -24.75 1 81.69 130 THR A O 1
ATOM 1046 N N . GLY A 1 131 ? 14.477 -9.039 -23.75 1 80.56 131 GLY A N 1
ATOM 1047 C CA . GLY A 1 131 ? 15.156 -9.75 -22.672 1 80.56 131 GLY A CA 1
ATOM 1048 C C . GLY A 1 131 ? 15.812 -8.828 -21.672 1 80.56 131 GLY A C 1
ATOM 1049 O O . GLY A 1 131 ? 16.562 -9.281 -20.812 1 80.56 131 GLY A O 1
ATOM 1050 N N . LEU A 1 132 ? 15.547 -7.539 -21.766 1 84.31 132 LEU A N 1
ATOM 1051 C CA . LEU A 1 132 ? 16.172 -6.547 -20.906 1 84.31 132 LEU A CA 1
ATOM 1052 C C . LEU A 1 132 ? 15.164 -6.004 -19.891 1 84.31 132 LEU A C 1
ATOM 1054 O O . LEU A 1 132 ? 13.953 -6.023 -20.141 1 84.31 132 LEU A O 1
ATOM 1058 N N . GLU A 1 133 ? 15.773 -5.57 -18.797 1 85.44 133 GLU A N 1
ATOM 1059 C CA . GLU A 1 133 ? 14.922 -4.918 -17.812 1 85.44 133 GLU A CA 1
ATOM 1060 C C . GLU A 1 133 ? 14.344 -3.611 -18.344 1 85.44 133 GLU A C 1
ATOM 1062 O O . GLU A 1 133 ? 15.047 -2.842 -19 1 85.44 133 GLU A O 1
ATOM 1067 N N . LYS A 1 134 ? 13.094 -3.523 -18.156 1 84.62 134 LYS A N 1
ATOM 1068 C CA . LYS A 1 134 ? 12.438 -2.281 -18.547 1 84.62 134 LYS A CA 1
ATOM 1069 C C . LYS A 1 134 ? 12.312 -1.325 -17.359 1 84.62 134 LYS A C 1
ATOM 1071 O O . LYS A 1 134 ? 11.695 -1.658 -16.359 1 84.62 134 LYS A O 1
ATOM 1076 N N . LYS A 1 135 ? 12.922 -0.131 -17.547 1 82.75 135 LYS A N 1
ATOM 1077 C CA . LYS A 1 135 ? 12.828 0.897 -16.516 1 82.75 135 LYS A CA 1
ATOM 1078 C C . LYS A 1 135 ? 11.5 1.64 -16.594 1 82.75 135 LYS A C 1
ATOM 1080 O O . LYS A 1 135 ? 10.859 1.662 -17.641 1 82.75 135 LYS A O 1
ATOM 1085 N N . GLY A 1 136 ? 11.07 2.148 -15.469 1 82.19 136 GLY A N 1
ATOM 1086 C CA . GLY A 1 136 ? 9.961 3.08 -15.5 1 82.19 136 GLY A CA 1
ATOM 1087 C C . GLY A 1 136 ? 8.664 2.482 -14.977 1 82.19 136 GLY A C 1
ATOM 1088 O O . GLY A 1 136 ? 7.578 2.955 -15.312 1 82.19 136 GLY A O 1
ATOM 1089 N N . ASN A 1 137 ? 8.75 1.33 -14.328 1 87 137 ASN A N 1
ATOM 1090 C CA . ASN A 1 137 ? 7.547 0.853 -13.656 1 87 137 ASN A CA 1
ATOM 1091 C C . ASN A 1 137 ? 6.918 1.939 -12.789 1 87 137 ASN A C 1
ATOM 1093 O O . ASN A 1 137 ? 7.574 2.49 -11.906 1 87 137 ASN A O 1
ATOM 1097 N N . SER A 1 138 ? 5.652 2.25 -13.047 1 87.94 138 SER A N 1
ATOM 1098 C CA . SER A 1 138 ? 5.004 3.371 -12.375 1 87.94 138 SER A CA 1
ATOM 1099 C C . SER A 1 138 ? 4.543 2.984 -10.977 1 87.94 138 SER A C 1
ATOM 1101 O O . SER A 1 138 ? 4.289 3.854 -10.133 1 87.94 138 SER A O 1
ATOM 1103 N N . LYS A 1 139 ? 4.43 1.719 -10.734 1 93.31 139 LYS A N 1
ATOM 1104 C CA . LYS A 1 139 ? 3.893 1.271 -9.453 1 93.31 139 LYS A CA 1
ATOM 1105 C C . LYS A 1 139 ? 4.922 0.443 -8.688 1 93.31 139 LYS A C 1
ATOM 1107 O O . LYS A 1 139 ? 5.746 -0.246 -9.289 1 93.31 139 LYS A O 1
ATOM 1112 N N . GLY A 1 140 ? 4.836 0.575 -7.355 1 96.5 140 GLY A N 1
ATOM 1113 C CA . GLY A 1 140 ? 5.543 -0.391 -6.531 1 96.5 140 GLY A CA 1
ATOM 1114 C C . GLY A 1 140 ? 5.016 -1.806 -6.684 1 96.5 140 GLY A C 1
ATOM 1115 O O . GLY A 1 140 ? 4.117 -2.055 -7.492 1 96.5 140 GLY A O 1
ATOM 1116 N N . SER A 1 141 ? 5.66 -2.738 -5.957 1 97.94 141 SER A N 1
ATOM 1117 C CA . SER A 1 141 ? 5.258 -4.141 -5.992 1 97.94 141 SER A CA 1
ATOM 1118 C C . SER A 1 141 ? 4.988 -4.672 -4.59 1 97.94 141 SER A C 1
ATOM 1120 O O . SER A 1 141 ? 5.469 -4.113 -3.604 1 97.94 141 SER A O 1
ATOM 1122 N N . MET A 1 142 ? 4.133 -5.648 -4.562 1 98.62 142 MET A N 1
ATOM 1123 C CA . MET A 1 142 ? 3.877 -6.332 -3.297 1 98.62 142 MET A CA 1
ATOM 1124 C C . MET A 1 142 ? 3.586 -7.809 -3.527 1 98.62 142 MET A C 1
ATOM 1126 O O . MET A 1 142 ? 3.34 -8.227 -4.66 1 98.62 142 MET A O 1
ATOM 1130 N N . LEU A 1 143 ? 3.744 -8.602 -2.432 1 98.75 143 LEU A N 1
ATOM 1131 C CA . LEU A 1 143 ? 3.482 -10.039 -2.439 1 98.75 143 LEU A CA 1
ATOM 1132 C C . LEU A 1 143 ? 2.229 -10.367 -1.637 1 98.75 143 LEU A C 1
ATOM 1134 O O . LEU A 1 143 ? 2.061 -9.883 -0.514 1 98.75 143 LEU A O 1
ATOM 1138 N N . LEU A 1 144 ? 1.316 -11.094 -2.238 1 98.88 144 LEU A N 1
ATOM 1139 C CA . LEU A 1 144 ? 0.232 -11.75 -1.519 1 98.88 144 LEU A CA 1
ATOM 1140 C C . LEU A 1 144 ? 0.606 -13.188 -1.169 1 98.88 144 LEU A C 1
ATOM 1142 O O . LEU A 1 144 ? 0.988 -13.969 -2.047 1 98.88 144 LEU A O 1
ATOM 1146 N N . ILE A 1 145 ? 0.562 -13.539 0.089 1 98.88 145 ILE A N 1
ATOM 1147 C CA . ILE A 1 145 ? 1.028 -14.844 0.552 1 98.88 145 ILE A CA 1
ATOM 1148 C C . ILE A 1 145 ? -0.108 -15.57 1.267 1 98.88 145 ILE A C 1
ATOM 1150 O O . ILE A 1 145 ? -0.633 -15.086 2.27 1 98.88 145 ILE A O 1
ATOM 1154 N N . TRP A 1 146 ? -0.521 -16.688 0.71 1 98.81 146 TRP A N 1
ATOM 1155 C CA . TRP A 1 146 ? -1.483 -17.594 1.339 1 98.81 146 TRP A CA 1
ATOM 1156 C C . TRP A 1 146 ? -0.778 -18.781 1.982 1 98.81 146 TRP A C 1
ATOM 1158 O O . TRP A 1 146 ? 0.115 -19.375 1.38 1 98.81 146 TRP A O 1
ATOM 1168 N N . ARG A 1 147 ? -1.124 -19.094 3.168 1 97.88 147 ARG A N 1
ATOM 1169 C CA . ARG A 1 147 ? -0.586 -20.234 3.906 1 97.88 147 ARG A CA 1
ATOM 1170 C C . ARG A 1 147 ? -1.693 -21.203 4.289 1 97.88 147 ARG A C 1
ATOM 1172 O O . ARG A 1 147 ? -2.705 -20.812 4.871 1 97.88 147 ARG A O 1
ATOM 1179 N N . PRO A 1 148 ? -1.514 -22.453 3.996 1 95.19 148 PRO A N 1
ATOM 1180 C CA . PRO A 1 148 ? -2.631 -23.406 4.055 1 95.19 148 PRO A CA 1
ATOM 1181 C C . PRO A 1 148 ? -2.893 -23.922 5.465 1 95.19 148 PRO A C 1
ATOM 1183 O O . PRO A 1 148 ? -3.951 -24.5 5.73 1 95.19 148 PRO A O 1
ATOM 1186 N N . PHE A 1 149 ? -2.09 -23.734 6.395 1 93.81 149 PHE A N 1
ATOM 1187 C CA . PHE A 1 149 ? -2.254 -24.438 7.66 1 93.81 149 PHE A CA 1
ATOM 1188 C C . PHE A 1 149 ? -2.549 -23.469 8.797 1 93.81 149 PHE A C 1
ATOM 1190 O O . PHE A 1 149 ? -2.426 -23.812 9.969 1 93.81 149 PHE A O 1
ATOM 1197 N N . ILE A 1 150 ? -2.869 -22.344 8.492 1 91.31 150 ILE A N 1
ATOM 1198 C CA . ILE A 1 150 ? -3.227 -21.359 9.523 1 91.31 150 ILE A CA 1
ATOM 1199 C C . ILE A 1 150 ? -4.461 -20.578 9.086 1 91.31 150 ILE A C 1
ATOM 1201 O O . ILE A 1 150 ? -4.777 -20.516 7.895 1 91.31 150 ILE A O 1
ATOM 1205 N N . SER A 1 151 ? -5.188 -20.016 10.102 1 93.75 151 SER A N 1
ATOM 1206 C CA . SER A 1 151 ? -6.184 -18.984 9.789 1 93.75 151 SER A CA 1
ATOM 1207 C C . SER A 1 151 ? -5.523 -17.703 9.297 1 93.75 151 SER A C 1
ATOM 1209 O O . SER A 1 151 ? -4.504 -17.266 9.844 1 93.75 151 SER A O 1
ATOM 1211 N N . PRO A 1 152 ? -6.023 -17.203 8.211 1 93.94 152 PRO A N 1
ATOM 1212 C CA . PRO A 1 152 ? -5.406 -16 7.648 1 93.94 152 PRO A CA 1
ATOM 1213 C C . PRO A 1 152 ? -5.262 -14.883 8.672 1 93.94 152 PRO A C 1
ATOM 1215 O O . PRO A 1 152 ? -6.234 -14.523 9.344 1 93.94 152 PRO A O 1
ATOM 1218 N N . ARG A 1 153 ? -4.121 -14.281 8.781 1 91.31 153 ARG A N 1
ATOM 1219 C CA . ARG A 1 153 ? -3.848 -13.188 9.711 1 91.31 153 ARG A CA 1
ATOM 1220 C C . ARG A 1 153 ? -4.145 -11.836 9.07 1 91.31 153 ARG A C 1
ATOM 1222 O O . ARG A 1 153 ? -4.359 -10.844 9.773 1 91.31 153 ARG A O 1
ATOM 1229 N N . ARG A 1 154 ? -4.129 -11.805 7.848 1 93.69 154 ARG A N 1
ATOM 1230 C CA . ARG A 1 154 ? -4.359 -10.578 7.098 1 93.69 154 ARG A CA 1
ATOM 1231 C C . ARG A 1 154 ? -3.387 -9.477 7.523 1 93.69 154 ARG A C 1
ATOM 1233 O O . ARG A 1 154 ? -3.775 -8.32 7.676 1 93.69 154 ARG A O 1
ATOM 1240 N N . MET A 1 155 ? -2.127 -9.883 7.719 1 96 155 MET A N 1
ATOM 1241 C CA . MET A 1 155 ? -1.126 -8.93 8.203 1 96 155 MET A CA 1
ATOM 1242 C C . MET A 1 155 ? -0.4 -8.273 7.035 1 96 155 MET A C 1
ATOM 1244 O O . MET A 1 155 ? -0.305 -8.852 5.949 1 96 155 MET A O 1
ATOM 1248 N N . PHE A 1 156 ? 0.099 -7.027 7.34 1 97.75 156 PHE A N 1
ATOM 1249 C CA . PHE A 1 156 ? 0.943 -6.289 6.406 1 97.75 156 PHE A CA 1
ATOM 1250 C C . PHE A 1 156 ? 2.381 -6.234 6.906 1 97.75 156 PHE A C 1
ATOM 1252 O O . PHE A 1 156 ? 2.625 -5.949 8.078 1 97.75 156 PHE A O 1
ATOM 1259 N N . THR A 1 157 ? 3.314 -6.57 6.09 1 97.31 157 THR A N 1
ATOM 1260 C CA . THR A 1 157 ? 4.742 -6.473 6.383 1 97.31 157 THR A CA 1
ATOM 1261 C C . THR A 1 157 ? 5.48 -5.77 5.246 1 97.31 157 THR A C 1
ATOM 1263 O O . THR A 1 157 ? 4.887 -5.465 4.211 1 97.31 157 THR A O 1
ATOM 1266 N N . THR A 1 158 ? 6.758 -5.434 5.516 1 97.62 158 THR A N 1
ATOM 1267 C CA . THR A 1 158 ? 7.562 -4.777 4.492 1 97.62 158 THR A CA 1
ATOM 1268 C C . THR A 1 158 ? 8.875 -5.523 4.273 1 97.62 158 THR A C 1
ATOM 1270 O O . THR A 1 158 ? 9.336 -6.25 5.152 1 97.62 158 THR A O 1
ATOM 1273 N N . VAL A 1 159 ? 9.414 -5.441 3.143 1 96.88 159 VAL A N 1
ATOM 1274 C CA . VAL A 1 159 ? 10.766 -5.879 2.803 1 96.88 159 VAL A CA 1
ATOM 1275 C C . VAL A 1 159 ? 11.391 -4.898 1.818 1 96.88 159 VAL A C 1
ATOM 1277 O O . VAL A 1 159 ? 10.727 -4.414 0.901 1 96.88 159 VAL A O 1
ATOM 1280 N N . SER A 1 160 ? 12.625 -4.559 2.021 1 96.56 160 SER A N 1
ATOM 1281 C CA . SER A 1 160 ? 13.258 -3.59 1.132 1 96.56 160 SER A CA 1
ATOM 1282 C C . SER A 1 160 ? 13.734 -4.254 -0.158 1 96.56 160 SER A C 1
ATOM 1284 O O . SER A 1 160 ? 14.219 -5.387 -0.138 1 96.56 160 SER A O 1
ATOM 1286 N N . LYS A 1 161 ? 13.609 -3.531 -1.229 1 96.69 161 LYS A N 1
ATOM 1287 C CA . LYS A 1 161 ? 14.125 -4.004 -2.51 1 96.69 161 LYS A CA 1
ATOM 1288 C C . LYS A 1 161 ? 15.617 -4.309 -2.422 1 96.69 161 LYS A C 1
ATOM 1290 O O . LYS A 1 161 ? 16.078 -5.328 -2.939 1 96.69 161 LYS A O 1
ATOM 1295 N N . ALA A 1 162 ? 16.297 -3.426 -1.757 1 95.69 162 ALA A N 1
ATOM 1296 C CA . ALA A 1 162 ? 17.75 -3.582 -1.63 1 95.69 162 ALA A CA 1
ATOM 1297 C C . ALA A 1 162 ? 18.094 -4.887 -0.921 1 95.69 162 ALA A C 1
ATOM 1299 O O . ALA A 1 162 ? 19.031 -5.586 -1.318 1 95.69 162 ALA A O 1
ATOM 1300 N N . ALA A 1 163 ? 17.422 -5.223 0.086 1 95.19 163 ALA A N 1
ATOM 1301 C CA . ALA A 1 163 ? 17.656 -6.457 0.828 1 95.19 163 ALA A CA 1
ATOM 1302 C C . ALA A 1 163 ? 17.391 -7.68 -0.045 1 95.19 163 ALA A C 1
ATOM 1304 O O . ALA A 1 163 ? 18.188 -8.625 -0.07 1 95.19 163 ALA A O 1
ATOM 1305 N N . LEU A 1 164 ? 16.312 -7.68 -0.735 1 96.44 164 LEU A N 1
ATOM 1306 C CA . LEU A 1 164 ? 15.977 -8.773 -1.633 1 96.44 164 LEU A CA 1
ATOM 1307 C C . LEU A 1 164 ? 17.047 -8.945 -2.709 1 96.44 164 LEU A C 1
ATOM 1309 O O . LEU A 1 164 ? 17.453 -10.07 -3.01 1 96.44 164 LEU A O 1
ATOM 1313 N N . MET A 1 165 ? 17.438 -7.828 -3.27 1 95.94 165 MET A N 1
ATOM 1314 C CA . MET A 1 165 ? 18.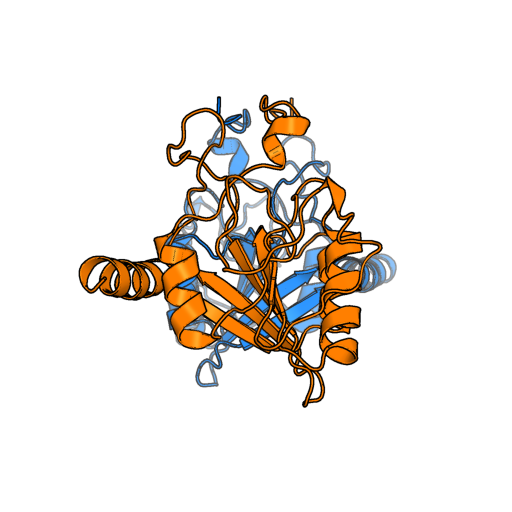438 -7.859 -4.32 1 95.94 165 MET A CA 1
ATOM 1315 C C . MET A 1 165 ? 19.75 -8.445 -3.797 1 95.94 165 MET A C 1
ATOM 1317 O O . MET A 1 165 ? 20.375 -9.266 -4.465 1 95.94 165 MET A O 1
ATOM 1321 N N . ALA A 1 166 ? 20.125 -8.031 -2.646 1 95.31 166 ALA A N 1
ATOM 1322 C CA . ALA A 1 166 ? 21.359 -8.539 -2.041 1 95.31 166 ALA A CA 1
ATOM 1323 C C . ALA A 1 166 ? 21.297 -10.055 -1.851 1 95.31 166 ALA A C 1
ATOM 1325 O O . ALA A 1 166 ? 22.25 -10.766 -2.166 1 95.31 166 ALA A O 1
ATOM 1326 N N . ILE A 1 167 ? 20.219 -10.539 -1.4 1 93.94 167 ILE A N 1
ATOM 1327 C CA . ILE A 1 167 ? 20.031 -11.969 -1.163 1 93.94 167 ILE A CA 1
ATOM 1328 C C . ILE A 1 167 ? 20.031 -12.719 -2.494 1 93.94 167 ILE A C 1
ATOM 1330 O O . ILE A 1 167 ? 20.734 -13.711 -2.66 1 93.94 167 ILE A O 1
ATOM 1334 N N . GLY A 1 168 ? 19.203 -12.219 -3.408 1 93.81 168 GLY A N 1
ATOM 1335 C CA . GLY A 1 168 ? 19.047 -12.875 -4.695 1 93.81 168 GLY A CA 1
ATOM 1336 C C . GLY A 1 168 ? 20.344 -12.938 -5.492 1 93.81 168 GLY A C 1
ATOM 1337 O O . GLY A 1 168 ? 20.656 -13.961 -6.109 1 93.81 168 GLY A O 1
ATOM 1338 N N . LEU A 1 169 ? 21.094 -11.844 -5.5 1 91 169 LEU A N 1
ATOM 1339 C CA . LEU A 1 169 ? 22.359 -11.789 -6.227 1 91 169 LEU A CA 1
ATOM 1340 C C . LEU A 1 169 ? 23.406 -12.688 -5.57 1 91 169 LEU A C 1
ATOM 1342 O O . LEU A 1 169 ? 24.281 -13.219 -6.246 1 91 169 LEU A O 1
ATOM 1346 N N . GLY A 1 170 ? 23.25 -12.812 -4.301 1 88.06 170 GLY A N 1
ATOM 1347 C CA . GLY A 1 170 ? 24.141 -13.727 -3.607 1 88.06 170 GLY A CA 1
ATOM 1348 C C . GLY A 1 170 ? 23.984 -15.172 -4.043 1 88.06 170 GLY A C 1
ATOM 1349 O O . GLY A 1 170 ? 24.969 -15.906 -4.156 1 88.06 170 GLY A O 1
ATOM 1350 N N . VAL A 1 171 ? 22.828 -15.594 -4.336 1 83.31 171 VAL A N 1
ATOM 1351 C CA . VAL A 1 171 ? 22.516 -16.953 -4.773 1 83.31 171 VAL A CA 1
ATOM 1352 C C . VAL A 1 171 ? 23.062 -17.172 -6.18 1 83.31 171 VAL A C 1
ATOM 1354 O O . VAL A 1 171 ? 23.594 -18.25 -6.473 1 83.31 171 VAL A O 1
ATOM 1357 N N . ARG A 1 172 ? 22.938 -16.25 -6.961 1 79.19 172 ARG A N 1
ATOM 1358 C CA . ARG A 1 172 ? 23.359 -16.406 -8.352 1 79.19 172 ARG A CA 1
ATOM 1359 C C . ARG A 1 172 ? 24.875 -16.469 -8.461 1 79.19 172 ARG A C 1
ATOM 1361 O O . ARG A 1 172 ? 25.406 -17.203 -9.297 1 79.19 172 ARG A O 1
ATOM 1368 N N . ARG A 1 173 ? 25.453 -15.719 -7.625 1 74.88 173 ARG A N 1
ATOM 1369 C CA . ARG A 1 173 ? 26.906 -15.766 -7.625 1 74.88 173 ARG A CA 1
ATOM 1370 C C . ARG A 1 173 ? 27.422 -17.109 -7.129 1 74.88 173 ARG A C 1
ATOM 1372 O O . ARG A 1 173 ? 28.469 -17.594 -7.562 1 74.88 173 ARG A O 1
ATOM 1379 N N . ALA A 1 174 ? 26.656 -17.766 -6.262 1 69.25 174 ALA A N 1
ATOM 1380 C CA . ALA A 1 174 ? 27.047 -19.047 -5.691 1 69.25 174 ALA A CA 1
ATOM 1381 C C . ALA A 1 174 ? 26.688 -20.203 -6.629 1 69.25 174 ALA A C 1
ATOM 1383 O O . ALA A 1 174 ? 27.297 -21.281 -6.562 1 69.25 174 ALA A O 1
ATOM 1384 N N . ALA A 1 175 ? 25.828 -20.141 -7.566 1 60.56 175 ALA A N 1
ATOM 1385 C CA . ALA A 1 175 ? 25.453 -21.188 -8.508 1 60.56 175 ALA A CA 1
ATOM 1386 C C . ALA A 1 175 ? 26.406 -21.219 -9.695 1 60.56 175 ALA A C 1
ATOM 1388 O O . ALA A 1 175 ? 26.922 -20.188 -10.117 1 60.56 175 ALA A O 1
ATOM 1389 N N . MET B 1 1 ? 7.375 7.031 -23.953 1 22.3 1 MET B N 1
ATOM 1390 C CA . MET B 1 1 ? 7.188 8.422 -23.562 1 22.3 1 MET B CA 1
ATOM 1391 C C . MET B 1 1 ? 6.301 8.523 -22.328 1 22.3 1 MET B C 1
ATOM 1393 O O . MET B 1 1 ? 5.164 8.047 -22.328 1 22.3 1 MET B O 1
ATOM 1397 N N . THR B 1 2 ? 6.891 8.562 -21.109 1 29.95 2 THR B N 1
ATOM 1398 C CA . THR B 1 2 ? 6.227 8.539 -19.812 1 29.95 2 THR B CA 1
ATOM 1399 C C . THR B 1 2 ? 5.191 9.656 -19.703 1 29.95 2 THR B C 1
ATOM 1401 O O . THR B 1 2 ? 5.512 10.82 -19.938 1 29.95 2 THR B O 1
ATOM 1404 N N . ILE B 1 3 ? 4.02 9.438 -20.109 1 32.69 3 ILE B N 1
ATOM 1405 C CA . ILE B 1 3 ? 3.09 10.562 -20.172 1 32.69 3 ILE B CA 1
ATOM 1406 C C . ILE B 1 3 ? 3.211 11.391 -18.891 1 32.69 3 ILE B C 1
ATOM 1408 O O . ILE B 1 3 ? 2.969 10.891 -17.797 1 32.69 3 ILE B O 1
ATOM 1412 N N . LYS B 1 4 ? 4.051 12.375 -18.953 1 39.16 4 LYS B N 1
ATOM 1413 C CA . LYS B 1 4 ? 4.215 13.438 -17.953 1 39.16 4 LYS B CA 1
ATOM 1414 C C . LYS B 1 4 ? 2.883 14.125 -17.656 1 39.16 4 LYS B C 1
ATOM 1416 O O . LYS B 1 4 ? 2.092 14.375 -18.578 1 39.16 4 LYS B O 1
ATOM 1421 N N . SER B 1 5 ? 2.455 13.883 -16.469 1 48.59 5 SER B N 1
ATOM 1422 C CA . SER B 1 5 ? 1.29 14.656 -16.047 1 48.59 5 SER B CA 1
ATOM 1423 C C . SER B 1 5 ? 1.364 16.094 -16.578 1 48.59 5 SER B C 1
ATOM 1425 O O . SER B 1 5 ? 2.436 16.703 -16.578 1 48.59 5 SER B O 1
ATOM 1427 N N . ASN B 1 6 ? 0.594 16.453 -17.578 1 50.38 6 ASN B N 1
ATOM 1428 C CA . ASN B 1 6 ? 0.486 17.797 -18.141 1 50.38 6 ASN B CA 1
ATOM 1429 C C . ASN B 1 6 ? 0.038 18.812 -17.094 1 50.38 6 ASN B C 1
ATOM 1431 O O . ASN B 1 6 ? -0.262 19.953 -17.422 1 50.38 6 ASN B O 1
ATOM 1435 N N . THR B 1 7 ? -0.28 18.391 -15.969 1 52.53 7 THR B N 1
ATOM 1436 C CA . THR B 1 7 ? -0.68 19.422 -15.023 1 52.53 7 THR B CA 1
ATOM 1437 C C . THR B 1 7 ? 0.532 20.219 -14.555 1 52.53 7 THR B C 1
ATOM 1439 O O . THR B 1 7 ? 1.534 19.641 -14.125 1 52.53 7 THR B O 1
ATOM 1442 N N . PRO B 1 8 ? 0.652 21.516 -14.867 1 54.72 8 PRO B N 1
ATOM 1443 C CA . PRO B 1 8 ? 1.777 22.328 -14.398 1 54.72 8 PRO B CA 1
ATOM 1444 C C . PRO B 1 8 ? 2.131 22.062 -12.938 1 54.72 8 PRO B C 1
ATOM 1446 O O . PRO B 1 8 ? 1.242 21.797 -12.117 1 54.72 8 PRO B O 1
ATOM 1449 N N . ALA B 1 9 ? 3.275 22 -12.695 1 53.62 9 ALA B N 1
ATOM 1450 C CA . ALA B 1 9 ? 3.873 21.656 -11.406 1 53.62 9 ALA B CA 1
ATOM 1451 C C . ALA B 1 9 ? 3.184 22.422 -10.273 1 53.62 9 ALA B C 1
ATOM 1453 O O . ALA B 1 9 ? 2.938 21.859 -9.203 1 53.62 9 ALA B O 1
ATOM 1454 N N . HIS B 1 10 ? 3 23.734 -10.391 1 53.53 10 HIS B N 1
ATOM 1455 C CA . HIS B 1 10 ? 2.395 24.578 -9.367 1 53.53 10 HIS B CA 1
ATOM 1456 C C . HIS B 1 10 ? 0.975 24.125 -9.047 1 53.53 10 HIS B C 1
ATOM 1458 O O . HIS B 1 10 ? 0.533 24.203 -7.898 1 53.53 10 HIS B O 1
ATOM 1464 N N . ASP B 1 11 ? 0.238 23.656 -9.977 1 57.47 11 ASP B N 1
ATOM 1465 C CA . ASP B 1 11 ? -1.158 23.266 -9.82 1 57.47 11 ASP B CA 1
ATOM 1466 C C . ASP B 1 11 ? -1.271 21.906 -9.148 1 57.47 11 ASP B C 1
ATOM 1468 O O . ASP B 1 11 ? -2.234 21.641 -8.422 1 57.47 11 ASP B O 1
ATOM 1472 N N . LYS B 1 12 ? -0.176 21.172 -9.242 1 59.22 12 LYS B N 1
ATOM 1473 C CA . LYS B 1 12 ? -0.215 19.812 -8.711 1 59.22 12 LYS B CA 1
ATOM 1474 C C . LYS B 1 12 ? -0.113 19.797 -7.191 1 59.22 12 LYS B C 1
ATOM 1476 O O . LYS B 1 12 ? -0.361 18.781 -6.551 1 59.22 12 LYS B O 1
ATOM 1481 N N . ASP B 1 13 ? 0.072 20.969 -6.672 1 70.81 13 ASP B N 1
ATOM 1482 C CA . ASP B 1 13 ? 0.318 21.047 -5.234 1 70.81 13 ASP B CA 1
ATOM 1483 C C . ASP B 1 13 ? -0.859 21.703 -4.512 1 70.81 13 ASP B C 1
ATOM 1485 O O . ASP B 1 13 ? -0.839 21.844 -3.289 1 70.81 13 ASP B O 1
ATOM 1489 N N . CYS B 1 14 ? -1.939 21.969 -5.258 1 69.31 14 CYS B N 1
ATOM 1490 C CA . CYS B 1 14 ? -2.988 22.719 -4.582 1 69.31 14 CYS B CA 1
ATOM 1491 C C . CYS B 1 14 ? -4.293 21.938 -4.551 1 69.31 14 CYS B C 1
ATOM 1493 O O . CYS B 1 14 ? -5.359 22.5 -4.312 1 69.31 14 CYS B O 1
ATOM 1495 N N . TRP B 1 15 ? -4.148 20.656 -4.66 1 78.62 15 TRP B N 1
ATOM 1496 C CA . TRP B 1 15 ? -5.355 19.844 -4.617 1 78.62 15 TRP B CA 1
ATOM 1497 C C . TRP B 1 15 ? -5.977 19.859 -3.227 1 78.62 15 TRP B C 1
ATOM 1499 O O . TRP B 1 15 ? -5.266 19.781 -2.221 1 78.62 15 TRP B O 1
ATOM 1509 N N . GLN B 1 16 ? -7.27 20.094 -3.254 1 85.19 16 GLN B N 1
ATOM 1510 C CA . GLN B 1 16 ? -7.973 20.156 -1.979 1 85.19 16 GLN B CA 1
ATOM 1511 C C . GLN B 1 16 ? -8.617 18.828 -1.629 1 85.19 16 GLN B C 1
ATOM 1513 O O . GLN B 1 16 ? -9.148 18.141 -2.504 1 85.19 16 GLN B O 1
ATOM 1518 N N . THR B 1 17 ? -8.57 18.5 -0.365 1 92.88 17 THR B N 1
ATOM 1519 C CA . THR B 1 17 ? -9.227 17.297 0.165 1 92.88 17 THR B CA 1
ATOM 1520 C C . THR B 1 17 ? -10.742 17.406 0.026 1 92.88 17 THR B C 1
ATOM 1522 O O . THR B 1 17 ? -11.328 18.438 0.369 1 92.88 17 THR B O 1
ATOM 1525 N N . PRO B 1 18 ? -11.398 16.406 -0.556 1 92.81 18 PRO B N 1
ATOM 1526 C CA . PRO B 1 18 ? -12.859 16.484 -0.531 1 92.81 18 PRO B CA 1
ATOM 1527 C C . PRO B 1 18 ? -13.422 16.547 0.886 1 92.81 18 PRO B C 1
ATOM 1529 O O . PRO B 1 18 ? -12.906 15.891 1.794 1 92.81 18 PRO B O 1
ATOM 1532 N N . LEU B 1 19 ? -14.5 17.234 1.082 1 92.25 19 LEU B N 1
ATOM 1533 C CA . LEU B 1 19 ? -15.023 17.562 2.408 1 92.25 19 LEU B CA 1
ATOM 1534 C C . LEU B 1 19 ? -15.461 16.297 3.139 1 92.25 19 LEU B C 1
ATOM 1536 O O . LEU B 1 19 ? -15.273 16.172 4.352 1 92.25 19 LEU B O 1
ATOM 1540 N N . TRP B 1 20 ? -16.062 15.359 2.377 1 93.94 20 TRP B N 1
ATOM 1541 C CA . TRP B 1 20 ? -16.547 14.141 3.023 1 93.94 20 TRP B CA 1
ATOM 1542 C C . TRP B 1 20 ? -15.406 13.398 3.705 1 93.94 20 TRP B C 1
ATOM 1544 O O . TRP B 1 20 ? -15.594 12.805 4.77 1 93.94 20 TRP B O 1
ATOM 1554 N N . LEU B 1 21 ? -14.273 13.375 3.115 1 96.62 21 LEU B N 1
ATOM 1555 C CA . LEU B 1 21 ? -13.117 12.68 3.68 1 96.62 21 LEU B CA 1
ATOM 1556 C C . LEU B 1 21 ? -12.641 13.375 4.949 1 96.62 21 LEU B C 1
ATOM 1558 O O . LEU B 1 21 ? -12.422 12.719 5.977 1 96.62 21 LEU B O 1
ATOM 1562 N N . PHE B 1 22 ? -12.508 14.727 4.883 1 96 22 PHE B N 1
ATOM 1563 C CA . PHE B 1 22 ? -12.094 15.484 6.059 1 96 22 PHE B CA 1
ATOM 1564 C C . PHE B 1 22 ? -13.094 15.305 7.195 1 96 22 PHE B C 1
ATOM 1566 O O . PHE B 1 22 ? -12.703 15.047 8.336 1 96 22 PHE B O 1
ATOM 1573 N N . ASP B 1 23 ? -14.367 15.406 6.844 1 95.44 23 ASP B N 1
ATOM 1574 C CA . ASP B 1 23 ? -15.414 15.305 7.852 1 95.44 23 ASP B CA 1
ATOM 1575 C C . ASP B 1 23 ? -15.375 13.953 8.562 1 95.44 23 ASP B C 1
ATOM 1577 O O . ASP B 1 23 ? -15.5 13.883 9.789 1 95.44 23 ASP B O 1
ATOM 1581 N N . ALA B 1 24 ? -15.227 12.922 7.797 1 96.88 24 ALA B N 1
ATOM 1582 C CA . ALA B 1 24 ? -15.164 11.578 8.375 1 96.88 24 ALA B CA 1
ATOM 1583 C C . ALA B 1 24 ? -14 11.461 9.359 1 96.88 24 ALA B C 1
ATOM 1585 O O . ALA B 1 24 ? -14.164 10.945 10.469 1 96.88 24 ALA B O 1
ATOM 1586 N N . LEU B 1 25 ? -12.836 11.922 8.969 1 97.75 25 LEU B N 1
ATOM 1587 C CA . LEU B 1 25 ? -11.641 11.812 9.797 1 97.75 25 LEU B CA 1
ATOM 1588 C C . LEU B 1 25 ? -11.703 12.781 10.977 1 97.75 25 LEU B C 1
ATOM 1590 O O . LEU B 1 25 ? -11.188 12.484 12.055 1 97.75 25 LEU B O 1
ATOM 1594 N N . ASP B 1 26 ? -12.375 13.914 10.805 1 96.62 26 ASP B N 1
ATOM 1595 C CA . ASP B 1 26 ? -12.523 14.883 11.891 1 96.62 26 ASP B CA 1
ATOM 1596 C C . ASP B 1 26 ? -13.383 14.32 13.016 1 96.62 26 ASP B C 1
ATOM 1598 O O . ASP B 1 26 ? -13.164 14.641 14.188 1 96.62 26 ASP B O 1
ATOM 1602 N N . ILE B 1 27 ? -14.359 13.57 12.688 1 94.94 27 ILE B N 1
ATOM 1603 C CA . ILE B 1 27 ? -15.18 12.898 13.695 1 94.94 27 ILE B CA 1
ATOM 1604 C C . ILE B 1 27 ? -14.289 12.008 14.562 1 94.94 27 ILE B C 1
ATOM 1606 O O . ILE B 1 27 ? -14.438 11.977 15.781 1 94.94 27 ILE B O 1
ATOM 1610 N N . GLU B 1 28 ? -13.406 11.344 13.906 1 96.62 28 GLU B N 1
ATOM 1611 C CA . GLU B 1 28 ? -12.555 10.398 14.633 1 96.62 28 GLU B CA 1
ATOM 1612 C C . GLU B 1 28 ? -11.492 11.125 15.445 1 96.62 28 GLU B C 1
ATOM 1614 O O . GLU B 1 28 ? -11.242 10.773 16.594 1 96.62 28 GLU B O 1
ATOM 1619 N N . PHE B 1 29 ? -10.836 12.125 14.883 1 97.62 29 PHE B N 1
ATOM 1620 C CA . PHE B 1 29 ? -9.609 12.641 15.484 1 97.62 29 PHE B CA 1
ATOM 1621 C C . PHE B 1 29 ? -9.852 13.984 16.156 1 97.62 29 PHE B C 1
ATOM 1623 O O . PHE B 1 29 ? -9.125 14.375 17.062 1 97.62 29 PHE B O 1
ATOM 1630 N N . GLY B 1 30 ? -10.859 14.758 15.633 1 96.44 30 GLY B N 1
ATOM 1631 C CA . GLY B 1 30 ? -11.094 16.078 16.188 1 96.44 30 GLY B CA 1
ATOM 1632 C C . GLY B 1 30 ? -9.984 17.062 15.852 1 96.44 30 GLY B C 1
ATOM 1633 O O . GLY B 1 30 ? -9.344 17.609 16.75 1 96.44 30 GLY B O 1
ATOM 1634 N N . PHE B 1 31 ? -9.922 17.484 14.609 1 97.56 31 PHE B N 1
ATOM 1635 C CA . PHE B 1 31 ? -8.812 18.297 14.133 1 97.56 31 PHE B CA 1
ATOM 1636 C C . PHE B 1 31 ? -8.961 19.734 14.609 1 97.56 31 PHE B C 1
ATOM 1638 O O . PHE B 1 31 ? -10.055 20.297 14.586 1 97.56 31 PHE B O 1
ATOM 1645 N N . TRP B 1 32 ? -7.871 20.266 15.062 1 97.88 32 TRP B N 1
ATOM 1646 C CA . TRP B 1 32 ? -7.816 21.656 15.523 1 97.88 32 TRP B CA 1
ATOM 1647 C C . TRP B 1 32 ? -7.039 22.516 14.531 1 97.88 32 TRP B C 1
ATOM 1649 O O . TRP B 1 32 ? -7.434 23.656 14.258 1 97.88 32 TRP B O 1
ATOM 1659 N N . LEU B 1 33 ? -6.012 22.047 13.953 1 97.56 33 LEU B N 1
ATOM 1660 C CA . LEU B 1 33 ? -5.105 22.781 13.078 1 97.56 33 LEU B CA 1
ATOM 1661 C C . LEU B 1 33 ? -4.988 22.094 11.719 1 97.56 33 LEU B C 1
ATOM 1663 O O . LEU B 1 33 ? -4.836 20.875 11.648 1 97.56 33 LEU B O 1
ATOM 1667 N N . ASP B 1 34 ? -5.145 22.797 10.68 1 97.06 34 ASP B N 1
ATOM 1668 C CA . ASP B 1 34 ? -4.75 22.422 9.32 1 97.06 34 ASP B CA 1
ATOM 1669 C C . ASP B 1 34 ? -3.363 22.969 8.984 1 97.06 34 ASP B C 1
ATOM 1671 O O . ASP B 1 34 ? -3.201 24.156 8.734 1 97.06 34 ASP B O 1
ATOM 1675 N N . SER B 1 35 ? -2.363 22.125 8.906 1 96.75 35 SER B N 1
ATOM 1676 C CA . SER B 1 35 ? -0.975 22.578 8.914 1 96.75 35 SER B CA 1
ATOM 1677 C C . SER B 1 35 ? -0.466 22.828 7.496 1 96.75 35 SER B C 1
ATOM 1679 O O . SER B 1 35 ? 0.658 23.297 7.309 1 96.75 35 SER B O 1
ATOM 1681 N N . ALA B 1 36 ? -1.201 22.469 6.504 1 93.12 36 ALA B N 1
ATOM 1682 C CA . ALA B 1 36 ? -0.808 22.688 5.113 1 93.12 36 ALA B CA 1
ATOM 1683 C C . ALA B 1 36 ? -1.979 23.203 4.285 1 93.12 36 ALA B C 1
ATOM 1685 O O . ALA B 1 36 ? -2.412 22.547 3.332 1 93.12 36 ALA B O 1
ATOM 1686 N N . ALA B 1 37 ? -2.438 24.375 4.574 1 89.19 37 ALA B N 1
ATOM 1687 C CA . ALA B 1 37 ? -3.631 24.906 3.924 1 89.19 37 ALA B CA 1
ATOM 1688 C C . ALA B 1 37 ? -3.34 26.25 3.271 1 89.19 37 ALA B C 1
ATOM 1690 O O . ALA B 1 37 ? -2.227 26.781 3.375 1 89.19 37 ALA B O 1
ATOM 1691 N N . SER B 1 38 ? -4.168 26.641 2.461 1 82 38 SER B N 1
ATOM 1692 C CA . SER B 1 38 ? -4.293 28.031 2.051 1 82 38 SER B CA 1
ATOM 1693 C C . SER B 1 38 ? -5.48 28.703 2.734 1 82 38 SER B C 1
ATOM 1695 O O . SER B 1 38 ? -6.32 28.031 3.338 1 82 38 SER B O 1
ATOM 1697 N N . ASP B 1 39 ? -5.516 30.031 2.643 1 80.06 39 ASP B N 1
ATOM 1698 C CA . ASP B 1 39 ? -6.637 30.766 3.219 1 80.06 39 ASP B CA 1
ATOM 1699 C C . ASP B 1 39 ? -7.957 30.344 2.584 1 80.06 39 ASP B C 1
ATOM 1701 O O . ASP B 1 39 ? -9.008 30.375 3.232 1 80.06 39 ASP B O 1
ATOM 1705 N N . LYS B 1 40 ? -7.91 29.859 1.428 1 78.81 40 LYS B N 1
ATOM 1706 C CA . LYS B 1 40 ? -9.117 29.547 0.671 1 78.81 40 LYS B CA 1
ATOM 1707 C C . LYS B 1 40 ? -9.555 28.109 0.894 1 78.81 40 LYS B C 1
ATOM 1709 O O . LYS B 1 40 ? -10.727 27.766 0.704 1 78.81 40 LYS B O 1
ATOM 1714 N N . ASN B 1 41 ? -8.68 27.281 1.386 1 80.62 41 ASN B N 1
ATOM 1715 C CA . ASN B 1 41 ? -9.016 25.859 1.388 1 80.62 41 ASN B CA 1
ATOM 1716 C C . ASN B 1 41 ? -8.805 25.234 2.764 1 80.62 41 ASN B C 1
ATOM 1718 O O . ASN B 1 41 ? -8.781 24 2.896 1 80.62 41 ASN B O 1
ATOM 1722 N N . ALA B 1 42 ? -8.703 26.109 3.748 1 84.38 42 ALA B N 1
ATOM 1723 C CA . ALA B 1 42 ? -8.5 25.578 5.094 1 84.38 42 ALA B CA 1
ATOM 1724 C C . ALA B 1 42 ? -9.719 24.797 5.566 1 84.38 42 ALA B C 1
ATOM 1726 O O . ALA B 1 42 ? -10.859 25.203 5.324 1 84.38 42 ALA B O 1
ATOM 1727 N N . LEU B 1 43 ? -9.453 23.75 6.254 1 87.5 43 LEU B N 1
ATOM 1728 C CA . LEU B 1 43 ? -10.523 22.859 6.699 1 87.5 43 LEU B CA 1
ATOM 1729 C C . LEU B 1 43 ? -10.758 23 8.195 1 87.5 43 LEU B C 1
ATOM 1731 O O . LEU B 1 43 ? -11.781 22.547 8.711 1 87.5 43 LEU B O 1
ATOM 1735 N N . CYS B 1 44 ? -9.812 23.594 8.891 1 90.75 44 CYS B N 1
ATOM 1736 C CA . CYS B 1 44 ? -9.922 23.812 10.328 1 90.75 44 CYS B CA 1
ATOM 1737 C C . CYS B 1 44 ? -10.07 25.312 10.641 1 90.75 44 CYS B C 1
ATOM 1739 O O . CYS B 1 44 ? -9.797 26.156 9.789 1 90.75 44 CYS B O 1
ATOM 1741 N N . ALA B 1 45 ? -10.492 25.578 11.875 1 87.25 45 ALA B N 1
ATOM 1742 C CA . ALA B 1 45 ? -10.594 26.969 12.328 1 87.25 45 ALA B CA 1
ATOM 1743 C C . ALA B 1 45 ? -9.211 27.609 12.422 1 87.25 45 ALA B C 1
ATOM 1745 O O . ALA B 1 45 ? -9.086 28.828 12.359 1 87.25 45 ALA B O 1
ATOM 1746 N N . HIS B 1 46 ? -8.219 26.875 12.648 1 92.25 46 HIS B N 1
ATOM 1747 C CA . HIS B 1 46 ? -6.82 27.297 12.656 1 92.25 46 HIS B CA 1
ATOM 1748 C C . HIS B 1 46 ? -6.027 26.625 11.539 1 92.25 46 HIS B C 1
ATOM 1750 O O . HIS B 1 46 ? -6.215 25.438 11.273 1 92.25 46 HIS B O 1
ATOM 1756 N N . TRP B 1 47 ? -5.219 27.453 10.859 1 91.25 47 TRP B N 1
ATOM 1757 C CA . TRP B 1 47 ? -4.473 26.859 9.75 1 91.25 47 TRP B CA 1
ATOM 1758 C C . TRP B 1 47 ? -3.172 27.625 9.508 1 91.25 47 TRP B C 1
ATOM 1760 O O . TRP B 1 47 ? -3.014 28.766 9.953 1 91.25 47 TRP B O 1
ATOM 1770 N N . LEU B 1 48 ? -2.189 26.938 8.969 1 91.81 48 LEU B N 1
ATOM 1771 C CA . LEU B 1 48 ? -0.949 27.516 8.461 1 91.81 48 LEU B CA 1
ATOM 1772 C C . LEU B 1 48 ? -0.975 27.609 6.941 1 91.81 48 LEU B C 1
ATOM 1774 O O . LEU B 1 48 ? -1.374 26.672 6.262 1 91.81 48 LEU B O 1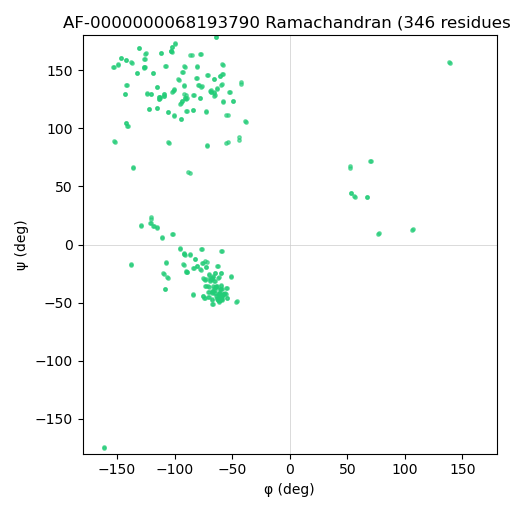
ATOM 1778 N N . THR B 1 49 ? -0.651 28.703 6.48 1 86.12 49 THR B N 1
ATOM 1779 C CA . THR B 1 49 ? -0.63 28.938 5.043 1 86.12 49 THR B CA 1
ATOM 1780 C C . THR B 1 49 ? 0.791 28.828 4.496 1 86.12 49 THR B C 1
ATOM 1782 O O . THR B 1 49 ? 1.738 28.609 5.254 1 86.12 49 THR B O 1
ATOM 1785 N N . GLU B 1 50 ? 0.854 28.891 3.125 1 82.56 50 GLU B N 1
ATOM 1786 C CA . GLU B 1 50 ? 2.168 28.906 2.488 1 82.56 50 GLU B CA 1
ATOM 1787 C C . GLU B 1 50 ? 3.033 30.031 3.033 1 82.56 50 GLU B C 1
ATOM 1789 O O . GLU B 1 50 ? 4.242 29.859 3.217 1 82.56 50 GLU B O 1
ATOM 1794 N N . ALA B 1 51 ? 2.422 31.172 3.301 1 84.94 51 ALA B N 1
ATOM 1795 C CA . ALA B 1 51 ? 3.141 32.312 3.84 1 84.94 51 ALA B CA 1
ATOM 1796 C C . ALA B 1 51 ? 3.684 32.031 5.234 1 84.94 51 ALA B C 1
ATOM 1798 O O . ALA B 1 51 ? 4.73 32.531 5.621 1 84.94 51 ALA B O 1
ATOM 1799 N N . ASP B 1 52 ? 3.016 31.234 5.969 1 88.62 52 ASP B N 1
ATOM 1800 C CA . ASP B 1 52 ? 3.436 30.859 7.316 1 88.62 52 ASP B CA 1
ATOM 1801 C C . ASP B 1 52 ? 4.637 29.922 7.281 1 88.62 52 ASP B C 1
ATOM 1803 O O . ASP B 1 52 ? 5.316 29.734 8.289 1 88.62 52 ASP B O 1
ATOM 1807 N N . ASP B 1 53 ? 4.973 29.312 6.156 1 92.06 53 ASP B N 1
ATOM 1808 C CA . ASP B 1 53 ? 6.082 28.375 6.023 1 92.06 53 ASP B CA 1
ATOM 1809 C C . ASP B 1 53 ? 5.996 27.281 7.078 1 92.06 53 ASP B C 1
ATOM 1811 O O . ASP B 1 53 ? 6.855 27.188 7.961 1 92.06 53 ASP B O 1
ATOM 1815 N N . ALA B 1 54 ? 5.027 26.531 6.914 1 93.38 54 ALA B N 1
ATOM 1816 C CA . ALA B 1 54 ? 4.707 25.484 7.887 1 93.38 54 ALA B CA 1
ATOM 1817 C C . ALA B 1 54 ? 5.926 24.625 8.188 1 93.38 54 ALA B C 1
ATOM 1819 O O . ALA B 1 54 ? 6.078 24.125 9.305 1 93.38 54 ALA B O 1
ATOM 1820 N N . LEU B 1 55 ? 6.879 24.453 7.297 1 95.81 55 LEU B N 1
ATOM 1821 C CA . LEU B 1 55 ? 8.047 23.609 7.5 1 95.81 55 LEU B CA 1
ATOM 1822 C C . LEU B 1 55 ? 9.055 24.281 8.422 1 95.81 55 LEU B C 1
ATOM 1824 O O . LEU B 1 55 ? 9.945 23.609 8.969 1 95.81 55 LEU B O 1
ATOM 1828 N N . ASN B 1 56 ? 8.875 25.562 8.586 1 95.44 56 ASN B N 1
ATOM 1829 C CA . ASN B 1 56 ? 9.789 26.297 9.461 1 95.44 56 ASN B CA 1
ATOM 1830 C C . ASN B 1 56 ? 9.039 26.969 10.609 1 95.44 56 ASN B C 1
ATOM 1832 O O . ASN B 1 56 ? 9.531 27.938 11.188 1 95.44 56 ASN B O 1
ATOM 1836 N N . SER B 1 57 ? 7.879 26.547 10.875 1 95.88 57 SER B N 1
ATOM 1837 C CA . SER B 1 57 ? 7.078 27.078 11.977 1 95.88 57 SER B CA 1
ATOM 1838 C C . SER B 1 57 ? 6.605 25.953 12.898 1 95.88 57 SER B C 1
ATOM 1840 O O . SER B 1 57 ? 6.621 24.781 12.523 1 95.88 57 SER B O 1
ATOM 1842 N N . GLU B 1 58 ? 6.254 26.375 14.094 1 97.25 58 GLU B N 1
ATOM 1843 C CA . GLU B 1 58 ? 5.645 25.422 15.008 1 97.25 58 GLU B CA 1
ATOM 1844 C C . GLU B 1 58 ? 4.168 25.203 14.68 1 97.25 58 GLU B C 1
ATOM 1846 O O . GLU B 1 58 ? 3.457 26.156 14.336 1 97.25 58 GLU B O 1
ATOM 1851 N N . TRP B 1 59 ? 3.779 23.953 14.734 1 97.81 59 TRP B N 1
ATOM 1852 C CA . TRP B 1 59 ? 2.375 23.625 14.516 1 97.81 59 TRP B CA 1
ATOM 1853 C C . TRP B 1 59 ? 1.589 23.688 15.82 1 97.81 59 TRP B C 1
ATOM 1855 O O . TRP B 1 59 ? 1.009 22.703 16.266 1 97.81 59 TRP B O 1
ATOM 1865 N N . ILE B 1 60 ? 1.527 24.859 16.422 1 97.19 60 ILE B N 1
ATOM 1866 C CA . ILE B 1 60 ? 0.842 25.047 17.688 1 97.19 60 ILE B CA 1
ATOM 1867 C C . ILE B 1 60 ? -0.619 24.625 17.562 1 97.19 60 ILE B C 1
ATOM 1869 O O . ILE B 1 60 ? -1.332 25.094 16.672 1 97.19 60 ILE B O 1
ATOM 1873 N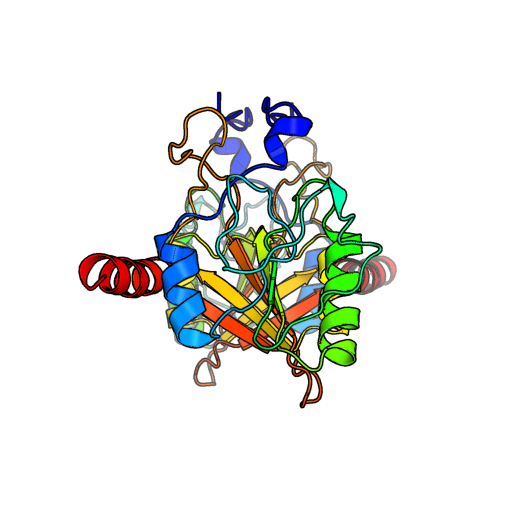 N . SER B 1 61 ? -0.978 23.688 18.422 1 97.31 61 SER B N 1
ATOM 1874 C CA . SER B 1 61 ? -2.326 23.141 18.312 1 97.31 61 SER B CA 1
ATOM 1875 C C . SER B 1 61 ? -2.852 22.703 19.672 1 97.31 61 SER B C 1
ATOM 1877 O O . SER B 1 61 ? -2.072 22.375 20.578 1 97.31 61 SER B O 1
ATOM 1879 N N . HIS B 1 62 ? -4.18 22.688 19.812 1 96.5 62 HIS B N 1
ATOM 1880 C CA . HIS B 1 62 ? -4.848 22.234 21.016 1 96.5 62 HIS B CA 1
ATOM 1881 C C . HIS B 1 62 ? -5.734 21.031 20.75 1 96.5 62 HIS B C 1
ATOM 1883 O O . HIS B 1 62 ? -6.629 20.719 21.531 1 96.5 62 HIS B O 1
ATOM 1889 N N . GLY B 1 63 ? -5.555 20.375 19.641 1 97.19 63 GLY B N 1
ATOM 1890 C CA . GLY B 1 63 ? -6.16 19.156 19.141 1 97.19 63 GLY B CA 1
ATOM 1891 C C . GLY B 1 63 ? -5.363 18.5 18.031 1 97.19 63 GLY B C 1
ATOM 1892 O O . GLY B 1 63 ? -4.246 18.922 17.719 1 97.19 63 GLY B O 1
ATOM 1893 N N . ALA B 1 64 ? -5.922 17.5 17.516 1 98.38 64 ALA B N 1
ATOM 1894 C CA . ALA B 1 64 ? -5.207 16.797 16.453 1 98.38 64 ALA B CA 1
ATOM 1895 C C . ALA B 1 64 ? -4.891 17.719 15.289 1 98.38 64 ALA B C 1
ATOM 1897 O O . ALA B 1 64 ? -5.582 18.703 15.07 1 98.38 64 ALA B O 1
ATOM 1898 N N . ILE B 1 65 ? -3.879 17.375 14.586 1 98.62 65 ILE B N 1
ATOM 1899 C CA . ILE B 1 65 ? -3.383 18.188 13.484 1 98.62 65 ILE B CA 1
ATOM 1900 C C . ILE B 1 65 ? -3.598 17.453 12.164 1 98.62 65 ILE B C 1
ATOM 1902 O O . ILE B 1 65 ? -3.193 16.297 12.016 1 98.62 65 ILE B O 1
ATOM 1906 N N . TRP B 1 66 ? -4.273 18.141 11.25 1 98.31 66 TRP B N 1
ATOM 1907 C CA . TRP B 1 66 ? -4.484 17.656 9.883 1 98.31 66 TRP B CA 1
ATOM 1908 C C . TRP B 1 66 ? -3.383 18.156 8.961 1 98.31 66 TRP B C 1
ATOM 1910 O O . TRP B 1 66 ? -2.998 19.328 9.016 1 98.31 66 TRP B O 1
ATOM 1920 N N . ASN B 1 67 ? -2.871 17.281 8.086 1 97.56 67 ASN B N 1
ATOM 1921 C CA . ASN B 1 67 ? -1.836 17.656 7.129 1 97.56 67 ASN B CA 1
ATOM 1922 C C . ASN B 1 67 ? -2.043 16.984 5.777 1 97.56 67 ASN B C 1
ATOM 1924 O O . ASN B 1 67 ? -1.891 15.766 5.66 1 97.56 67 ASN B O 1
ATOM 1928 N N . ASN B 1 68 ? -2.504 17.688 4.832 1 96.25 68 ASN B N 1
ATOM 1929 C CA . ASN B 1 68 ? -2.465 17.312 3.424 1 96.25 68 ASN B CA 1
ATOM 1930 C C . ASN B 1 68 ? -1.414 18.109 2.658 1 96.25 68 ASN B C 1
ATOM 1932 O O . ASN B 1 68 ? -1.73 19.125 2.035 1 96.25 68 ASN B O 1
ATOM 1936 N N . PRO B 1 69 ? -0.181 17.625 2.619 1 95.62 69 PRO B N 1
ATOM 1937 C CA . PRO B 1 69 ? 0.928 18.422 2.08 1 95.62 69 PRO B CA 1
ATOM 1938 C C . PRO B 1 69 ? 0.944 18.453 0.553 1 95.62 69 PRO B C 1
ATOM 1940 O O . PRO B 1 69 ? 0.224 17.672 -0.09 1 95.62 69 PRO B O 1
ATOM 1943 N N . PRO B 1 70 ? 1.738 19.469 0.066 1 92.12 70 PRO B N 1
ATOM 1944 C CA . PRO B 1 70 ? 2.004 19.344 -1.369 1 92.12 70 PRO B CA 1
ATOM 1945 C C . PRO B 1 70 ? 2.699 18.031 -1.725 1 92.12 70 PRO B C 1
ATOM 1947 O O . PRO B 1 70 ? 3.621 17.609 -1.023 1 92.12 70 PRO B O 1
ATOM 1950 N N . TYR B 1 71 ? 2.287 17.375 -2.814 1 91.94 71 TYR B N 1
ATOM 1951 C CA . TYR B 1 71 ? 2.75 16.031 -3.143 1 91.94 71 TYR B CA 1
ATOM 1952 C C . TYR B 1 71 ? 4.047 16.078 -3.938 1 91.94 71 TYR B C 1
ATOM 1954 O O . TYR B 1 71 ? 4.703 15.055 -4.133 1 91.94 71 TYR B O 1
ATOM 1962 N N . SER B 1 72 ? 4.477 17.25 -4.355 1 90.62 72 SER B N 1
ATOM 1963 C CA . SER B 1 72 ? 5.695 17.391 -5.141 1 90.62 72 SER B CA 1
ATOM 1964 C C . SER B 1 72 ? 6.934 17.109 -4.297 1 90.62 72 SER B C 1
ATOM 1966 O O . SER B 1 72 ? 7.977 16.719 -4.828 1 90.62 72 SER B O 1
ATOM 1968 N N . ASN B 1 73 ? 6.855 17.297 -3.023 1 94 73 ASN B N 1
ATOM 1969 C CA . ASN B 1 73 ? 7.961 17.062 -2.1 1 94 73 ASN B CA 1
ATOM 1970 C C . ASN B 1 73 ? 7.457 16.703 -0.707 1 94 73 ASN B C 1
ATOM 1972 O O . ASN B 1 73 ? 7.516 17.516 0.214 1 94 73 ASN B O 1
ATOM 1976 N N . ILE B 1 74 ? 7.238 15.445 -0.449 1 96.31 74 ILE B N 1
ATOM 1977 C CA . ILE B 1 74 ? 6.527 14.977 0.737 1 96.31 74 ILE B CA 1
ATOM 1978 C C . ILE B 1 74 ? 7.52 14.75 1.875 1 96.31 74 ILE B C 1
ATOM 1980 O O . ILE B 1 74 ? 7.172 14.891 3.049 1 96.31 74 ILE B O 1
ATOM 1984 N N . ARG B 1 75 ? 8.781 14.523 1.642 1 97.62 75 ARG B N 1
ATOM 1985 C CA . ARG B 1 75 ? 9.75 14.055 2.625 1 97.62 75 ARG B CA 1
ATOM 1986 C C . ARG B 1 75 ? 9.898 15.055 3.768 1 97.62 75 ARG B C 1
ATOM 1988 O O . ARG B 1 75 ? 9.805 14.68 4.941 1 97.62 75 ARG B O 1
ATOM 1995 N N . PRO B 1 76 ? 10.086 16.375 3.494 1 98 76 PRO B N 1
ATOM 1996 C CA . PRO B 1 76 ? 10.227 17.312 4.613 1 98 76 PRO B CA 1
ATOM 1997 C C . PRO B 1 76 ? 8.984 17.359 5.496 1 98 76 PRO B C 1
ATOM 1999 O O . PRO B 1 76 ? 9.086 17.594 6.707 1 98 76 PRO B O 1
ATOM 2002 N N . TRP B 1 77 ? 7.848 17.094 4.957 1 97.88 77 TRP B N 1
ATOM 2003 C CA . TRP B 1 77 ? 6.602 17.125 5.715 1 97.88 77 TRP B CA 1
ATOM 2004 C C . TRP B 1 77 ? 6.5 15.922 6.641 1 97.88 77 TRP B C 1
ATOM 2006 O O . TRP B 1 77 ? 5.977 16.031 7.754 1 97.88 77 TRP B O 1
ATOM 2016 N N . VAL B 1 78 ? 7.008 14.789 6.188 1 98.62 78 VAL B N 1
ATOM 2017 C CA . VAL B 1 78 ? 7.059 13.586 7.02 1 98.62 78 VAL B CA 1
ATOM 2018 C C . VAL B 1 78 ? 7.91 13.859 8.258 1 98.62 78 VAL B C 1
ATOM 2020 O O . VAL B 1 78 ? 7.488 13.57 9.383 1 98.62 78 VAL B O 1
ATOM 2023 N N . GLU B 1 79 ? 9.023 14.406 8.07 1 98.44 79 GLU B N 1
ATOM 2024 C CA . GLU B 1 79 ? 9.93 14.719 9.164 1 98.44 79 GLU B CA 1
ATOM 2025 C C . GLU B 1 79 ? 9.32 15.742 10.117 1 98.44 79 GLU B C 1
ATOM 2027 O O . GLU B 1 79 ? 9.398 15.586 11.336 1 98.44 79 GLU B O 1
ATOM 2032 N N . LYS B 1 80 ? 8.727 16.75 9.539 1 98.56 80 LYS B N 1
ATOM 2033 C CA . LYS B 1 80 ? 8.117 17.797 10.336 1 98.56 80 LYS B CA 1
ATOM 2034 C C . LYS B 1 80 ? 6.938 17.266 11.141 1 98.56 80 LYS B C 1
ATOM 2036 O O . LYS B 1 80 ? 6.75 17.641 12.305 1 98.56 80 LYS B O 1
ATOM 2041 N N . ALA B 1 81 ? 6.102 16.422 10.57 1 98.62 81 ALA B N 1
ATOM 2042 C CA . ALA B 1 81 ? 4.957 15.828 11.25 1 98.62 81 ALA B CA 1
ATOM 2043 C C . ALA B 1 81 ? 5.398 15.031 12.469 1 98.62 81 ALA B C 1
ATOM 2045 O O . ALA B 1 81 ? 4.816 15.164 13.547 1 98.62 81 ALA B O 1
ATOM 2046 N N . ALA B 1 82 ? 6.426 14.188 12.297 1 98.44 82 ALA B N 1
ATOM 2047 C CA . ALA B 1 82 ? 6.965 13.406 13.406 1 98.44 82 ALA B CA 1
ATOM 2048 C C . ALA B 1 82 ? 7.449 14.32 14.531 1 98.44 82 ALA B C 1
ATOM 2050 O O . ALA B 1 82 ? 7.172 14.07 15.711 1 98.44 82 ALA B O 1
ATOM 2051 N N . GLU B 1 83 ? 8.156 15.359 14.141 1 98.38 83 GLU B N 1
ATOM 2052 C CA . GLU B 1 83 ? 8.68 16.344 15.094 1 98.38 83 GLU B CA 1
ATOM 2053 C C . GLU B 1 83 ? 7.551 17.047 15.844 1 98.38 83 GLU B C 1
ATOM 2055 O O . GLU B 1 83 ? 7.582 17.141 17.062 1 98.38 83 GLU B O 1
ATOM 2060 N N . GLN B 1 84 ? 6.566 17.5 15.109 1 98.56 84 GLN B N 1
ATOM 2061 C CA . GLN B 1 84 ? 5.516 18.344 15.688 1 98.56 84 GLN B CA 1
ATOM 2062 C C . GLN B 1 84 ? 4.551 17.5 16.516 1 98.56 84 GLN B C 1
ATOM 2064 O O . GLN B 1 84 ? 4 17.984 17.516 1 98.56 84 GLN B O 1
ATOM 2069 N N . CYS B 1 85 ? 4.383 16.234 16.156 1 98.56 85 CYS B N 1
ATOM 2070 C CA . CYS B 1 85 ? 3.609 15.32 17 1 98.56 85 CYS B CA 1
ATOM 2071 C C . CYS B 1 85 ? 4.156 15.305 18.422 1 98.56 85 CYS B C 1
ATOM 2073 O O . CYS B 1 85 ? 3.398 15.422 19.391 1 98.56 85 CYS B O 1
ATOM 2075 N N . ILE B 1 86 ? 5.418 15.219 18.562 1 97.56 86 ILE B N 1
ATOM 2076 C CA . ILE B 1 86 ? 6.082 15.133 19.859 1 97.56 86 ILE B CA 1
ATOM 2077 C C . ILE B 1 86 ? 6.055 16.5 20.547 1 97.56 86 ILE B C 1
ATOM 2079 O O . ILE B 1 86 ? 5.676 16.609 21.719 1 97.56 86 ILE B O 1
ATOM 2083 N N . GLN B 1 87 ? 6.375 17.547 19.812 1 97.81 87 GLN B N 1
ATOM 2084 C CA . GLN B 1 87 ? 6.516 18.875 20.391 1 97.81 87 GLN B CA 1
ATOM 2085 C C . GLN B 1 87 ? 5.172 19.406 20.875 1 97.81 87 GLN B C 1
ATOM 2087 O O . GLN B 1 87 ? 5.094 20.062 21.922 1 97.81 87 GLN B O 1
ATOM 2092 N N . GLN B 1 88 ? 4.148 19.125 20.062 1 98 88 GLN B N 1
ATOM 2093 C CA . GLN B 1 88 ? 2.838 19.688 20.391 1 98 88 GLN B CA 1
ATOM 2094 C C . GLN B 1 88 ? 2.027 18.719 21.25 1 98 88 GLN B C 1
ATOM 2096 O O . GLN B 1 88 ? 0.958 19.062 21.75 1 98 88 GLN B O 1
ATOM 2101 N N . ARG B 1 89 ? 2.557 17.562 21.391 1 97.69 89 ARG B N 1
ATOM 2102 C CA . ARG B 1 89 ? 1.863 16.516 22.125 1 97.69 89 ARG B CA 1
ATOM 2103 C C . ARG B 1 89 ? 0.451 16.312 21.578 1 97.69 89 ARG B C 1
ATOM 2105 O O . ARG B 1 89 ? -0.512 16.266 22.344 1 97.69 89 ARG B O 1
ATOM 2112 N N . GLN B 1 90 ? 0.354 16.281 20.203 1 98.19 90 GLN B N 1
ATOM 2113 C CA . GLN B 1 90 ? -0.907 16.078 19.5 1 98.19 90 GLN B CA 1
ATOM 2114 C C . GLN B 1 90 ? -0.76 15.023 18.406 1 98.19 90 GLN B C 1
ATOM 2116 O O . GLN B 1 90 ? 0.297 14.914 17.781 1 98.19 90 GLN B O 1
ATOM 2121 N N . THR B 1 91 ? -1.814 14.305 18.172 1 98.62 91 THR B N 1
ATOM 2122 C CA . THR B 1 91 ? -1.841 13.391 17.031 1 98.62 91 THR B CA 1
ATOM 2123 C C . THR B 1 91 ? -1.723 14.156 15.727 1 98.62 91 THR B C 1
ATOM 2125 O O . THR B 1 91 ? -2.35 15.203 15.555 1 98.62 91 THR B O 1
ATOM 2128 N N . VAL B 1 92 ? -0.9 13.703 14.867 1 98.81 92 VAL B N 1
ATOM 2129 C CA . VAL B 1 92 ? -0.804 14.242 13.516 1 98.81 92 VAL B CA 1
ATOM 2130 C C . VAL B 1 92 ? -1.278 13.203 12.5 1 98.81 92 VAL B C 1
ATOM 2132 O O . VAL B 1 92 ? -0.868 12.039 12.562 1 98.81 92 VAL B O 1
ATOM 2135 N N . VAL B 1 93 ? -2.225 13.555 11.641 1 98.81 93 VAL B N 1
ATOM 2136 C CA . VAL B 1 93 ? -2.732 12.711 10.562 1 98.81 93 VAL B CA 1
ATOM 2137 C C . VAL B 1 93 ? -2.389 13.344 9.211 1 98.81 93 VAL B C 1
ATOM 2139 O O . VAL B 1 93 ? -2.832 14.445 8.906 1 98.81 93 VAL B O 1
ATOM 2142 N N . MET B 1 94 ? -1.616 12.672 8.445 1 98.75 94 MET B N 1
ATOM 2143 C CA . MET B 1 94 ? -1.159 13.164 7.148 1 98.75 94 MET B CA 1
ATOM 2144 C C . MET B 1 94 ? -1.736 12.328 6.012 1 98.75 94 MET B C 1
ATOM 2146 O O . MET B 1 94 ? -1.654 11.102 6.035 1 98.75 94 MET B O 1
ATOM 2150 N N . LEU B 1 95 ? -2.375 12.992 5.055 1 98.25 95 LEU B N 1
ATOM 2151 C CA . LEU B 1 95 ? -2.889 12.352 3.85 1 98.25 95 LEU B CA 1
ATOM 2152 C C . LEU B 1 95 ? -1.837 12.344 2.746 1 98.25 95 LEU B C 1
ATOM 2154 O O . LEU B 1 95 ? -1.31 13.398 2.383 1 98.25 95 LEU B O 1
ATOM 2158 N N . VAL B 1 96 ? -1.512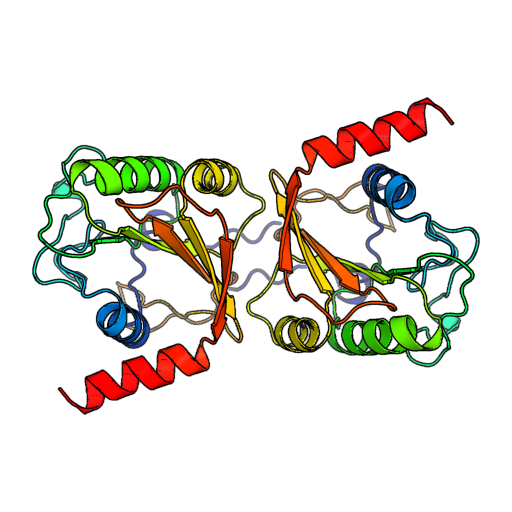 11.141 2.166 1 97.88 96 VAL B N 1
ATOM 2159 C CA . VAL B 1 96 ? -0.49 11.039 1.13 1 97.88 96 VAL B CA 1
ATOM 2160 C C . VAL B 1 96 ? -0.917 10.008 0.082 1 97.88 96 VAL B C 1
ATOM 2162 O O . VAL B 1 96 ? -1.839 9.227 0.314 1 97.88 96 VAL B O 1
ATOM 2165 N N . PRO B 1 97 ? -0.306 10.141 -1.125 1 96.75 97 PRO B N 1
ATOM 2166 C CA . PRO B 1 97 ? -0.558 9.078 -2.104 1 96.75 97 PRO B CA 1
ATOM 2167 C C . PRO B 1 97 ? -0.099 7.707 -1.616 1 96.75 97 PRO B C 1
ATOM 2169 O O . PRO B 1 97 ? 0.899 7.605 -0.897 1 96.75 97 PRO B O 1
ATOM 2172 N N . GLU B 1 98 ? -0.839 6.695 -1.979 1 97.62 98 GLU B N 1
ATOM 2173 C CA . GLU B 1 98 ? -0.45 5.32 -1.679 1 97.62 98 GLU B CA 1
ATOM 2174 C C . GLU B 1 98 ? 0.73 4.883 -2.539 1 97.62 98 GLU B C 1
ATOM 2176 O O . GLU B 1 98 ? 0.541 4.336 -3.629 1 97.62 98 GLU B O 1
ATOM 2181 N N . ASP B 1 99 ? 1.929 5.16 -2.141 1 96.94 99 ASP B N 1
ATOM 2182 C CA . ASP B 1 99 ? 3.186 4.754 -2.764 1 96.94 99 ASP B CA 1
ATOM 2183 C C . ASP B 1 99 ? 4.23 4.395 -1.709 1 96.94 99 ASP B C 1
ATOM 2185 O O . ASP B 1 99 ? 4.848 5.281 -1.112 1 96.94 99 ASP B O 1
ATOM 2189 N N . MET B 1 100 ? 4.383 3.119 -1.538 1 97.56 100 MET B N 1
ATOM 2190 C CA . MET B 1 100 ? 5.258 2.66 -0.465 1 97.56 100 MET B CA 1
ATOM 2191 C C . MET B 1 100 ? 6.613 2.227 -1.017 1 97.56 100 MET B C 1
ATOM 2193 O O . MET B 1 100 ? 7.434 1.661 -0.29 1 97.56 100 MET B O 1
ATOM 2197 N N . SER B 1 101 ? 6.852 2.488 -2.26 1 96.38 101 SER B N 1
ATOM 2198 C CA . SER B 1 101 ? 8.102 2.121 -2.912 1 96.38 101 SER B CA 1
ATOM 2199 C C . SER B 1 101 ? 9.094 3.281 -2.898 1 96.38 101 SER B C 1
ATOM 2201 O O . SER B 1 101 ? 10.234 3.135 -3.344 1 96.38 101 SER B O 1
ATOM 2203 N N . VAL B 1 102 ? 8.703 4.449 -2.406 1 95 102 VAL B N 1
ATOM 2204 C CA . VAL B 1 102 ? 9.484 5.672 -2.539 1 95 102 VAL B CA 1
ATOM 2205 C C . VAL B 1 102 ? 10.211 5.965 -1.228 1 95 102 VAL B C 1
ATOM 2207 O O . VAL B 1 102 ? 9.859 5.418 -0.18 1 95 102 VAL B O 1
ATOM 2210 N N . GLY B 1 103 ? 11.172 6.871 -1.292 1 95.38 103 GLY B N 1
ATOM 2211 C CA . GLY B 1 103 ? 12.078 7.133 -0.187 1 95.38 103 GLY B CA 1
ATOM 2212 C C . GLY B 1 103 ? 11.398 7.77 1.008 1 95.38 103 GLY B C 1
ATOM 2213 O O . GLY B 1 103 ? 11.711 7.449 2.154 1 95.38 103 GLY B O 1
ATOM 2214 N N . TRP B 1 104 ? 10.484 8.727 0.776 1 97 104 TRP B N 1
ATOM 2215 C CA . TRP B 1 104 ? 9.867 9.406 1.914 1 97 104 TRP B CA 1
ATOM 2216 C C . TRP B 1 104 ? 9.023 8.438 2.732 1 97 104 TRP B C 1
ATOM 2218 O O . TRP B 1 104 ? 8.828 8.641 3.934 1 97 104 TRP B O 1
ATOM 2228 N N . PHE B 1 105 ? 8.539 7.359 2.16 1 98.25 105 PHE B N 1
ATOM 2229 C CA . PHE B 1 105 ? 7.773 6.379 2.918 1 98.25 105 PHE B CA 1
ATOM 2230 C C . PHE B 1 105 ? 8.68 5.609 3.877 1 98.25 105 PHE B C 1
ATOM 2232 O O . PHE B 1 105 ? 8.312 5.375 5.027 1 98.25 105 PHE B O 1
ATOM 2239 N N . SER B 1 106 ? 9.828 5.184 3.381 1 96.56 106 SER B N 1
ATOM 2240 C CA . SER B 1 106 ? 10.789 4.527 4.262 1 96.56 106 SER B CA 1
ATOM 2241 C C . SER B 1 106 ? 11.141 5.414 5.449 1 96.56 106 SER B C 1
ATOM 2243 O O . SER B 1 106 ? 11.281 4.926 6.574 1 96.56 106 SER B O 1
ATOM 2245 N N . LYS B 1 107 ? 11.305 6.66 5.141 1 96.62 107 LYS B N 1
ATOM 2246 C CA . LYS B 1 107 ? 11.539 7.613 6.219 1 96.62 107 LYS B CA 1
ATOM 2247 C C . LYS B 1 107 ? 10.359 7.656 7.188 1 96.62 107 LYS B C 1
ATOM 2249 O O . LYS B 1 107 ? 10.555 7.691 8.406 1 96.62 107 LYS B O 1
ATOM 2254 N N . ALA B 1 108 ? 9.141 7.633 6.688 1 98.12 108 ALA B N 1
ATOM 2255 C CA . ALA B 1 108 ? 7.934 7.664 7.512 1 98.12 108 ALA B CA 1
ATOM 2256 C C . ALA B 1 108 ? 7.875 6.461 8.445 1 98.12 108 ALA B C 1
ATOM 2258 O O . ALA B 1 108 ? 7.465 6.586 9.602 1 98.12 108 ALA B O 1
ATOM 2259 N N . LEU B 1 109 ? 8.297 5.285 7.969 1 97.12 109 LEU B N 1
ATOM 2260 C CA . LEU B 1 109 ? 8.234 4.047 8.727 1 97.12 109 LEU B CA 1
ATOM 2261 C C . LEU B 1 109 ? 9.102 4.125 9.984 1 97.12 109 LEU B C 1
ATOM 2263 O O . LEU B 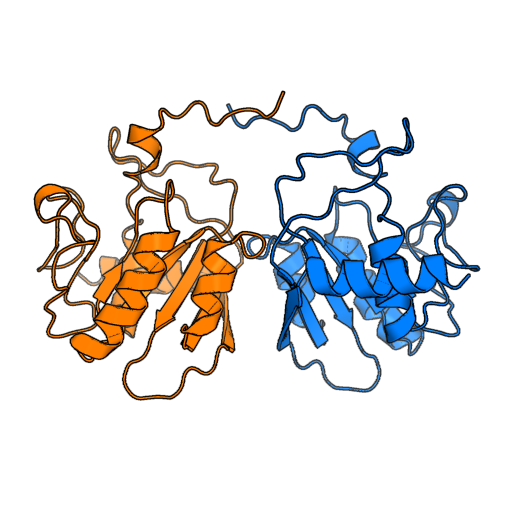1 109 ? 8.906 3.361 10.93 1 97.12 109 LEU B O 1
ATOM 2267 N N . GLU B 1 110 ? 10 5.039 10 1 96.44 110 GLU B N 1
ATOM 2268 C CA . GLU B 1 110 ? 10.891 5.18 11.148 1 96.44 110 GLU B CA 1
ATOM 2269 C C . GLU B 1 110 ? 10.164 5.77 12.352 1 96.44 110 GLU B C 1
ATOM 2271 O O . GLU B 1 110 ? 10.625 5.637 13.484 1 96.44 110 GLU B O 1
ATOM 2276 N N . SER B 1 111 ? 9.023 6.426 12.078 1 97.5 111 SER B N 1
ATOM 2277 C CA . SER B 1 111 ? 8.461 7.168 13.203 1 97.5 111 SER B CA 1
ATOM 2278 C C . SER B 1 111 ? 6.949 6.996 13.281 1 97.5 111 SER B C 1
ATOM 2280 O O . SER B 1 111 ? 6.34 7.273 14.312 1 97.5 111 SER B O 1
ATOM 2282 N N . VAL B 1 112 ? 6.297 6.547 12.25 1 98.38 112 VAL B N 1
ATOM 2283 C CA . VAL B 1 112 ? 4.836 6.543 12.195 1 98.38 112 VAL B CA 1
ATOM 2284 C C . VAL B 1 112 ? 4.289 5.469 13.133 1 98.38 112 VAL B C 1
ATOM 2286 O O . VAL B 1 112 ? 4.895 4.406 13.297 1 98.38 112 VAL B O 1
ATOM 2289 N N . ASP B 1 113 ? 3.178 5.742 13.719 1 98.38 113 ASP B N 1
ATOM 2290 C CA . ASP B 1 113 ? 2.5 4.75 14.555 1 98.38 113 ASP B CA 1
ATOM 2291 C C . ASP B 1 113 ? 1.643 3.816 13.703 1 98.38 113 ASP B C 1
ATOM 2293 O O . ASP B 1 113 ? 1.672 2.598 13.891 1 98.38 113 ASP B O 1
ATOM 2297 N N . GLU B 1 114 ? 0.934 4.398 12.758 1 98.5 114 GLU B N 1
ATOM 2298 C CA . GLU B 1 114 ? -0.047 3.674 11.953 1 98.5 114 GLU B CA 1
ATOM 2299 C C . GLU B 1 114 ? -0.046 4.164 10.508 1 98.5 114 GLU B C 1
ATOM 2301 O O . GLU B 1 114 ? -0.015 5.367 10.258 1 98.5 114 GLU B O 1
ATOM 2306 N N . VAL B 1 115 ? 0.053 3.227 9.594 1 98.69 115 VAL B N 1
ATOM 2307 C CA . VAL B 1 115 ? -0.257 3.459 8.188 1 98.69 115 VAL B CA 1
ATOM 2308 C C . VAL B 1 115 ? -1.646 2.91 7.871 1 98.69 115 VAL B C 1
ATOM 2310 O O . VAL B 1 115 ? -1.863 1.696 7.906 1 98.69 115 VAL B O 1
ATOM 2313 N N . ARG B 1 116 ? -2.615 3.816 7.594 1 98.69 116 ARG B N 1
ATOM 2314 C CA . ARG B 1 116 ? -3.979 3.395 7.285 1 98.69 116 ARG B CA 1
ATOM 2315 C C . ARG B 1 116 ? -4.277 3.551 5.797 1 98.69 116 ARG B C 1
ATOM 2317 O O . ARG B 1 116 ? -4.398 4.672 5.297 1 98.69 116 ARG B O 1
ATOM 2324 N N . ILE B 1 117 ? -4.484 2.434 5.133 1 98.69 117 ILE B N 1
ATOM 2325 C CA . ILE B 1 117 ? -4.652 2.395 3.684 1 98.69 117 ILE B CA 1
ATOM 2326 C C . ILE B 1 117 ? -6.129 2.533 3.332 1 98.69 117 ILE B C 1
ATOM 2328 O O . ILE B 1 117 ? -6.977 1.835 3.895 1 98.69 117 ILE B O 1
ATOM 2332 N N . ILE B 1 118 ? -6.465 3.48 2.486 1 97.81 118 ILE B N 1
ATOM 2333 C CA . ILE B 1 118 ? -7.836 3.629 2.008 1 97.81 118 ILE B CA 1
ATOM 2334 C C . ILE B 1 118 ? -8.078 2.684 0.833 1 97.81 118 ILE B C 1
ATOM 2336 O O . ILE B 1 118 ? -7.465 2.832 -0.227 1 97.81 118 ILE B O 1
ATOM 2340 N N . THR B 1 119 ? -8.93 1.769 1.014 1 97.5 119 THR B N 1
ATOM 2341 C CA . THR B 1 119 ? -9.195 0.73 0.022 1 97.5 119 THR B CA 1
ATOM 2342 C C . THR B 1 119 ? -10.477 1.024 -0.744 1 97.5 119 THR B C 1
ATOM 2344 O O . THR B 1 119 ? -11.195 1.975 -0.422 1 97.5 119 THR B O 1
ATOM 2347 N N . ASP B 1 120 ? -10.758 0.321 -1.778 1 95.38 120 ASP B N 1
ATOM 2348 C CA . ASP B 1 120 ? -12 0.259 -2.537 1 95.38 120 ASP B CA 1
ATOM 2349 C C . ASP B 1 120 ? -12.273 1.574 -3.264 1 95.38 120 ASP B C 1
ATOM 2351 O O . ASP B 1 120 ? -13.398 2.066 -3.273 1 95.38 120 ASP B O 1
ATOM 2355 N N . GLY B 1 121 ? -11.242 2.104 -3.783 1 95.5 121 GLY B N 1
ATOM 2356 C CA . GLY B 1 121 ? -11.445 3.27 -4.625 1 95.5 121 GLY B CA 1
ATOM 2357 C C . GLY B 1 121 ? -10.406 4.355 -4.406 1 95.5 121 GLY B C 1
ATOM 2358 O O . GLY B 1 121 ? -9.836 4.457 -3.32 1 95.5 121 GLY B O 1
ATOM 2359 N N . ARG B 1 122 ? -10.234 5.152 -5.406 1 95.62 122 ARG B N 1
ATOM 2360 C CA . ARG B 1 122 ? -9.336 6.297 -5.363 1 95.62 122 ARG B CA 1
ATOM 2361 C C . ARG B 1 122 ? -10.078 7.562 -4.941 1 95.62 122 ARG B C 1
ATOM 2363 O O . ARG B 1 122 ? -11.266 7.719 -5.234 1 95.62 122 ARG B O 1
ATOM 2370 N N . ILE B 1 123 ? -9.367 8.438 -4.262 1 95.62 123 ILE B N 1
ATOM 2371 C CA . ILE B 1 123 ? -9.945 9.711 -3.834 1 95.62 123 ILE B CA 1
ATOM 2372 C C . ILE B 1 123 ? -9.867 10.727 -4.973 1 95.62 123 ILE B C 1
ATOM 2374 O O . ILE B 1 123 ? -8.812 10.883 -5.594 1 95.62 123 ILE B O 1
ATOM 2378 N N . ASN B 1 124 ? -10.984 11.344 -5.285 1 93.25 124 ASN B N 1
ATOM 2379 C CA . ASN B 1 124 ? -11 12.484 -6.191 1 93.25 124 ASN B CA 1
ATOM 2380 C C . ASN B 1 124 ? -10.82 13.797 -5.441 1 93.25 124 ASN B C 1
ATOM 2382 O O . ASN B 1 124 ? -11.711 14.219 -4.695 1 93.25 124 ASN B O 1
ATOM 2386 N N . PHE B 1 125 ? -9.742 14.445 -5.707 1 92.5 125 PHE B N 1
ATOM 2387 C CA . PHE B 1 125 ? -9.469 15.711 -5.035 1 92.5 125 PHE B CA 1
ATOM 2388 C C . PHE B 1 125 ? -10.117 16.859 -5.781 1 92.5 125 PHE B C 1
ATOM 2390 O O . PHE B 1 125 ? -10.539 16.719 -6.934 1 92.5 125 PHE B O 1
ATOM 2397 N N . ILE B 1 126 ? -10.219 17.906 -5.094 1 86.62 126 ILE B N 1
ATOM 2398 C CA . ILE B 1 126 ? -10.875 19.094 -5.652 1 86.62 126 ILE B CA 1
ATOM 2399 C C . ILE B 1 126 ? -9.844 19.969 -6.344 1 86.62 126 ILE B C 1
ATOM 2401 O O . ILE B 1 126 ? -8.812 20.312 -5.754 1 86.62 126 ILE B O 1
ATOM 2405 N N . GLU B 1 127 ? -10.156 20.312 -7.547 1 82.56 127 GLU B N 1
ATOM 2406 C C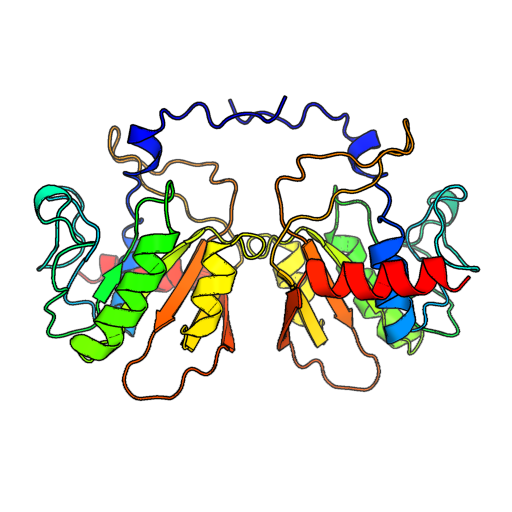A . GLU B 1 127 ? -9.305 21.234 -8.289 1 82.56 127 GLU B CA 1
ATOM 2407 C C . GLU B 1 127 ? -9.531 22.672 -7.852 1 82.56 127 GLU B C 1
ATOM 2409 O O . GLU B 1 127 ? -10.656 23.172 -7.891 1 82.56 127 GLU B O 1
ATOM 2414 N N . PRO B 1 128 ? -8.453 23.344 -7.488 1 77.5 128 PRO B N 1
ATOM 2415 C CA . PRO B 1 128 ? -8.633 24.703 -6.949 1 77.5 128 PRO B CA 1
ATOM 2416 C C . PRO B 1 128 ? -9.219 25.672 -7.973 1 77.5 128 PRO B C 1
ATOM 2418 O O . PRO B 1 128 ? -9.992 26.562 -7.613 1 77.5 128 PRO B O 1
ATOM 2421 N N . SER B 1 129 ? -8.836 25.547 -9.266 1 78.88 129 SER B N 1
ATOM 2422 C CA . SER B 1 129 ? -9.266 26.5 -10.281 1 78.88 129 SER B CA 1
ATOM 2423 C C . SER B 1 129 ? -10.758 26.375 -10.57 1 78.88 129 SER B C 1
ATOM 2425 O O . SER B 1 129 ? -11.445 27.375 -10.789 1 78.88 129 SER B O 1
ATOM 2427 N N . THR B 1 130 ? -11.305 25.203 -10.445 1 81.62 130 THR B N 1
ATOM 2428 C CA . THR B 1 130 ? -12.695 24.969 -10.82 1 81.62 130 THR B CA 1
ATOM 2429 C C . THR B 1 130 ? -13.555 24.734 -9.586 1 81.62 130 THR B C 1
ATOM 2431 O O . THR B 1 130 ? -14.781 24.875 -9.641 1 81.62 130 THR B O 1
ATOM 2434 N N . GLY B 1 131 ? -12.922 24.312 -8.617 1 80.5 131 GLY B N 1
ATOM 2435 C CA . GLY B 1 131 ? -13.664 23.953 -7.422 1 80.5 131 GLY B CA 1
ATOM 2436 C C . GLY B 1 131 ? -14.359 22.609 -7.539 1 80.5 131 GLY B C 1
ATOM 2437 O O . GLY B 1 131 ? -15.164 22.234 -6.68 1 80.5 131 GLY B O 1
ATOM 2438 N N . LEU B 1 132 ? -14.055 21.859 -8.586 1 84.25 132 LEU B N 1
ATOM 2439 C CA . LEU B 1 132 ? -14.695 20.578 -8.844 1 84.25 132 LEU B CA 1
ATOM 2440 C C . LEU B 1 132 ? -13.734 19.438 -8.586 1 84.25 132 LEU B C 1
ATOM 2442 O O . LEU B 1 132 ? -12.516 19.594 -8.672 1 84.25 132 LEU B O 1
ATOM 2446 N N . GLU B 1 133 ? -14.383 18.312 -8.258 1 85.38 133 GLU B N 1
ATOM 2447 C CA . GLU B 1 133 ? -13.57 17.109 -8.102 1 85.38 133 GLU B CA 1
ATOM 2448 C C . GLU B 1 133 ? -12.945 16.688 -9.43 1 85.38 133 GLU B C 1
ATOM 2450 O O . GLU B 1 133 ? -13.594 16.734 -10.469 1 85.38 133 GLU B O 1
ATOM 2455 N N . LYS B 1 134 ? -11.703 16.469 -9.312 1 84.44 134 LYS B N 1
ATOM 2456 C CA . LYS B 1 134 ? -11.008 15.984 -10.5 1 84.44 134 LYS B CA 1
ATOM 2457 C C . LYS B 1 134 ? -10.914 14.461 -10.5 1 84.44 134 LYS B C 1
ATOM 2459 O O . LYS B 1 134 ? -10.352 13.867 -9.578 1 84.44 134 LYS B O 1
ATOM 2464 N N . LYS B 1 135 ? -11.477 13.859 -11.57 1 82.69 135 LYS B N 1
ATOM 2465 C CA . LYS B 1 135 ? -11.406 12.406 -11.719 1 82.69 135 LYS B CA 1
ATOM 2466 C C . LYS B 1 135 ? -10.055 11.977 -12.281 1 82.69 135 LYS B C 1
ATOM 2468 O O . LYS B 1 135 ? -9.352 12.773 -12.914 1 82.69 135 LYS B O 1
ATOM 2473 N N . GLY B 1 136 ? -9.672 10.766 -11.969 1 82 136 GLY B N 1
ATOM 247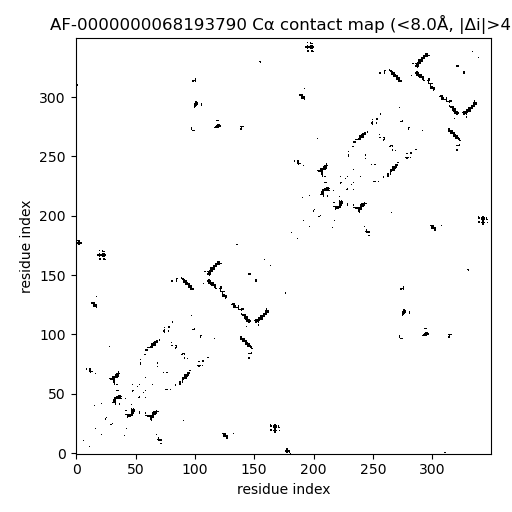4 C CA . GLY B 1 136 ? -8.531 10.188 -12.656 1 82 136 GLY B CA 1
ATOM 2475 C C . GLY B 1 136 ? -7.281 10.125 -11.805 1 82 136 GLY B C 1
ATOM 2476 O O . GLY B 1 136 ? -6.168 10.062 -12.328 1 82 136 GLY B O 1
ATOM 2477 N N . ASN B 1 137 ? -7.43 10.352 -10.5 1 87 137 ASN B N 1
ATOM 2478 C CA . ASN B 1 137 ? -6.266 10.102 -9.656 1 87 137 ASN B CA 1
ATOM 2479 C C . ASN B 1 137 ? -5.656 8.734 -9.93 1 87 137 ASN B C 1
ATOM 2481 O O . ASN B 1 137 ? -6.348 7.715 -9.844 1 87 137 ASN B O 1
ATOM 2485 N N . SER B 1 138 ? -4.387 8.703 -10.266 1 87.88 138 SER B N 1
ATOM 2486 C CA . SER B 1 138 ? -3.744 7.465 -10.695 1 87.88 138 SER B CA 1
ATOM 2487 C C . SER B 1 138 ? -3.357 6.605 -9.492 1 87.88 138 SER B C 1
ATOM 2489 O O . SER B 1 138 ? -3.115 5.406 -9.641 1 87.88 138 SER B O 1
ATOM 2491 N N . LYS B 1 139 ? -3.299 7.207 -8.344 1 93.25 139 LYS B N 1
ATOM 2492 C CA . LYS B 1 139 ? -2.83 6.477 -7.172 1 93.25 139 LYS B CA 1
ATOM 2493 C C . LYS B 1 139 ? -3.912 6.414 -6.094 1 93.25 139 LYS B C 1
ATOM 2495 O O . LYS B 1 139 ? -4.727 7.332 -5.973 1 93.25 139 LYS B O 1
ATOM 2500 N N . GLY B 1 140 ? -3.875 5.301 -5.359 1 96.5 140 GLY B N 1
ATOM 2501 C CA . GLY B 1 140 ? -4.637 5.277 -4.121 1 96.5 140 GLY B CA 1
ATOM 2502 C C . GLY B 1 140 ? -4.137 6.273 -3.094 1 96.5 140 GLY B C 1
ATOM 2503 O O . GLY B 1 140 ? -3.207 7.035 -3.361 1 96.5 140 GLY B O 1
ATOM 2504 N N . SER B 1 141 ? -4.832 6.301 -1.942 1 97.88 141 SER B N 1
ATOM 2505 C CA . SER B 1 141 ? -4.461 7.199 -0.855 1 97.88 141 SER B CA 1
ATOM 2506 C C . SER B 1 141 ? -4.27 6.438 0.451 1 97.88 141 SER B C 1
ATOM 2508 O O . SER B 1 141 ? -4.781 5.328 0.61 1 97.88 141 SER B O 1
ATOM 2510 N N . MET B 1 142 ? -3.445 7.012 1.271 1 98.62 142 MET B N 1
ATOM 2511 C CA . MET B 1 142 ? -3.266 6.449 2.607 1 98.62 142 MET B CA 1
ATOM 2512 C C . MET B 1 142 ? -2.996 7.547 3.629 1 98.62 142 MET B C 1
ATOM 2514 O O . MET B 1 142 ? -2.703 8.688 3.258 1 98.62 142 MET B O 1
ATOM 2518 N N . LEU B 1 143 ? -3.225 7.195 4.922 1 98.75 143 LEU B N 1
ATOM 2519 C CA . LEU B 1 143 ? -2.994 8.094 6.047 1 98.75 143 LEU B CA 1
ATOM 2520 C C . LEU B 1 143 ? -1.785 7.648 6.859 1 98.75 143 LEU B C 1
ATOM 2522 O O . LEU B 1 143 ? -1.66 6.469 7.195 1 98.75 143 LEU B O 1
ATOM 2526 N N . LEU B 1 144 ? -0.867 8.555 7.09 1 98.81 144 LEU B N 1
ATOM 2527 C CA . LEU B 1 144 ? 0.167 8.383 8.102 1 98.81 144 LEU B CA 1
ATOM 2528 C C . LEU B 1 144 ? -0.256 9.016 9.422 1 98.81 144 LEU B C 1
ATOM 2530 O O . LEU B 1 144 ? -0.607 10.195 9.461 1 98.81 144 LEU B O 1
ATOM 2534 N N . ILE B 1 145 ? -0.279 8.258 10.492 1 98.88 145 ILE B N 1
ATOM 2535 C CA . ILE B 1 145 ? -0.796 8.727 11.773 1 98.88 145 ILE B CA 1
ATOM 2536 C C . ILE B 1 145 ? 0.287 8.602 12.844 1 98.88 145 ILE B C 1
ATOM 2538 O O . ILE B 1 145 ? 0.775 7.504 13.117 1 98.88 145 ILE B O 1
ATOM 2542 N N . TRP B 1 146 ? 0.7 9.727 13.383 1 98.81 146 TRP B N 1
ATOM 2543 C CA . TRP B 1 146 ? 1.61 9.781 14.523 1 98.81 146 TRP B CA 1
ATOM 2544 C C . TRP B 1 146 ? 0.849 10.039 15.812 1 98.81 146 TRP B C 1
ATOM 2546 O O . TRP B 1 146 ? -0.031 10.906 15.859 1 98.81 146 TRP B O 1
ATOM 2556 N N . ARG B 1 147 ? 1.14 9.312 16.828 1 97.88 147 ARG B N 1
ATOM 2557 C CA . ARG B 1 147 ? 0.545 9.461 18.156 1 97.88 147 ARG B CA 1
ATOM 2558 C C . ARG B 1 147 ? 1.612 9.758 19.203 1 97.88 147 ARG B C 1
ATOM 2560 O O . ARG B 1 147 ? 2.611 9.039 19.297 1 97.88 147 ARG B O 1
ATOM 2567 N N . PRO B 1 148 ? 1.406 10.766 19.969 1 95.25 148 PRO B N 1
ATOM 2568 C CA . PRO B 1 148 ? 2.498 11.289 20.797 1 95.25 148 PRO B CA 1
ATOM 2569 C C . PRO B 1 148 ? 2.689 10.508 22.094 1 95.25 148 PRO B C 1
ATOM 2571 O O . PRO B 1 148 ? 3.725 10.641 22.75 1 95.25 148 PRO B O 1
ATOM 2574 N N . PHE B 1 149 ? 1.845 9.68 22.5 1 93.75 149 PHE B N 1
ATOM 2575 C CA . PHE B 1 149 ? 1.936 9.141 23.844 1 93.75 149 PHE B CA 1
ATOM 2576 C C . PHE B 1 149 ? 2.197 7.637 23.812 1 93.75 149 PHE B C 1
ATOM 2578 O O . PHE B 1 149 ? 2.023 6.949 24.828 1 93.75 149 PHE B O 1
ATOM 2585 N N . ILE B 1 150 ? 2.564 7.152 22.766 1 91.19 150 ILE B N 1
ATOM 2586 C CA . ILE B 1 150 ? 2.891 5.734 22.672 1 91.19 150 ILE B CA 1
ATOM 2587 C C . ILE B 1 150 ? 4.156 5.551 21.844 1 91.19 150 ILE B C 1
ATOM 2589 O O . ILE B 1 150 ? 4.527 6.426 21.062 1 91.19 150 ILE B O 1
ATOM 2593 N N . SER B 1 151 ? 4.848 4.379 22.062 1 93.75 151 SER B N 1
ATOM 2594 C CA . SER B 1 151 ? 5.875 3.949 21.125 1 93.75 151 SER B CA 1
ATOM 2595 C C . SER B 1 151 ? 5.262 3.553 19.781 1 93.75 151 SER B C 1
ATOM 2597 O O . SER B 1 151 ? 4.23 2.881 19.734 1 93.75 151 SER B O 1
ATOM 2599 N N . PRO B 1 152 ? 5.84 4.082 18.734 1 93.94 152 PRO B N 1
ATOM 2600 C CA . PRO B 1 152 ? 5.27 3.783 17.422 1 93.94 152 PRO B CA 1
ATOM 2601 C C . PRO B 1 152 ? 5.098 2.285 17.172 1 93.94 152 PRO B C 1
ATOM 2603 O O . PRO B 1 152 ? 6.043 1.516 17.359 1 93.94 152 PRO B O 1
ATOM 2606 N N . ARG B 1 153 ? 3.969 1.861 16.734 1 91.19 153 ARG B N 1
ATOM 2607 C CA . ARG B 1 153 ? 3.67 0.46 16.453 1 91.19 153 ARG B CA 1
ATOM 2608 C C . ARG B 1 153 ? 4.023 0.104 15.008 1 91.19 153 ARG B C 1
ATOM 2610 O O . ARG B 1 153 ? 4.227 -1.068 14.688 1 91.19 153 ARG B O 1
ATOM 2617 N N . ARG B 1 154 ? 4.055 1.03 14.211 1 93.62 154 ARG B N 1
ATOM 2618 C CA . ARG B 1 154 ? 4.344 0.837 12.797 1 93.62 154 ARG B CA 1
ATOM 2619 C C . ARG B 1 154 ? 3.373 -0.158 12.172 1 93.62 154 ARG B C 1
ATOM 2621 O O . ARG B 1 154 ? 3.775 -1.009 11.375 1 93.62 154 ARG B O 1
ATOM 2628 N N . MET B 1 155 ? 2.107 -0.031 12.57 1 96 155 MET B N 1
ATOM 2629 C CA . MET B 1 155 ? 1.103 -0.976 12.094 1 96 155 MET B CA 1
ATOM 2630 C C . MET B 1 155 ? 0.448 -0.47 10.812 1 96 155 MET B C 1
ATOM 2632 O O . MET B 1 155 ? 0.39 0.738 10.57 1 96 155 MET B O 1
ATOM 2636 N N . PHE B 1 156 ? -0.034 -1.479 10.008 1 97.69 156 PHE B N 1
ATOM 2637 C CA . PHE B 1 156 ? -0.814 -1.197 8.805 1 97.69 156 PHE B CA 1
ATOM 2638 C C . PHE B 1 156 ? -2.273 -1.586 9.008 1 97.69 156 PHE B C 1
ATOM 2640 O O . PHE B 1 156 ? -2.57 -2.672 9.508 1 97.69 156 PHE B O 1
ATOM 2647 N N . THR B 1 157 ? -3.168 -0.718 8.711 1 97.25 157 THR B N 1
ATOM 2648 C CA . THR B 1 157 ? -4.605 -0.973 8.742 1 97.25 157 THR B CA 1
ATOM 2649 C C . THR B 1 157 ? -5.27 -0.515 7.449 1 97.25 157 THR B C 1
ATOM 2651 O O . THR B 1 157 ? -4.617 0.091 6.594 1 97.25 157 THR B O 1
ATOM 2654 N N . THR B 1 158 ? -6.555 -0.909 7.289 1 97.56 158 THR B N 1
ATOM 2655 C CA . THR B 1 158 ? -7.293 -0.51 6.098 1 97.56 158 THR B CA 1
ATOM 2656 C C . THR B 1 158 ? -8.609 0.156 6.477 1 97.56 158 THR B C 1
ATOM 2658 O O . THR B 1 158 ? -9.133 -0.066 7.57 1 97.56 158 THR B O 1
ATOM 2661 N N . VAL B 1 159 ? -9.086 1.007 5.688 1 96.88 159 VAL B N 1
ATOM 2662 C CA . VAL B 1 159 ? -10.43 1.573 5.746 1 96.88 159 VAL B CA 1
ATOM 2663 C C . VAL B 1 159 ? -10.984 1.738 4.336 1 96.88 159 VAL B C 1
ATOM 2665 O O . VAL B 1 159 ? -10.266 2.135 3.418 1 96.88 159 VAL B O 1
ATOM 2668 N N . SER B 1 160 ? -12.219 1.402 4.133 1 96.5 160 SER B N 1
ATOM 2669 C CA . SER B 1 160 ? -12.789 1.505 2.795 1 96.5 160 SER B CA 1
ATOM 2670 C C . SER B 1 160 ? -13.211 2.936 2.48 1 96.5 160 SER B C 1
ATOM 2672 O O . SER B 1 160 ? -13.719 3.645 3.352 1 96.5 160 SER B O 1
ATOM 2674 N N . LYS B 1 161 ? -13.016 3.314 1.259 1 96.69 161 LYS B N 1
ATOM 2675 C CA . LYS B 1 161 ? -13.477 4.621 0.803 1 96.69 161 LYS B CA 1
ATOM 2676 C C . LYS B 1 161 ? -14.984 4.777 1.021 1 96.69 161 LYS B C 1
ATOM 2678 O O . LYS B 1 161 ? -15.445 5.832 1.472 1 96.69 161 LYS B O 1
ATOM 2683 N N . ALA B 1 162 ? -15.68 3.732 0.713 1 95.62 162 ALA B N 1
ATOM 2684 C CA . ALA B 1 162 ? -17.141 3.768 0.843 1 95.62 162 ALA B CA 1
ATOM 2685 C C . ALA B 1 162 ? -17.547 4.039 2.287 1 95.62 162 ALA B C 1
ATOM 2687 O O . ALA B 1 162 ? -18.484 4.809 2.537 1 95.62 162 ALA B O 1
ATOM 2688 N N . ALA B 1 163 ? -16.938 3.441 3.207 1 95.12 163 ALA B N 1
ATOM 2689 C CA . ALA B 1 163 ? -17.234 3.643 4.621 1 95.12 163 ALA B CA 1
ATOM 2690 C C . ALA B 1 163 ? -16.953 5.082 5.043 1 95.12 163 ALA B C 1
ATOM 2692 O O . ALA B 1 163 ? -17.766 5.711 5.723 1 95.12 163 ALA B O 1
ATOM 2693 N N . LEU B 1 164 ? -15.844 5.586 4.66 1 96.31 164 LEU B N 1
ATOM 2694 C CA . LEU B 1 164 ? -15.484 6.965 4.973 1 96.31 164 LEU B CA 1
ATOM 2695 C C . LEU B 1 164 ? -16.5 7.938 4.379 1 96.31 164 LEU B C 1
ATOM 2697 O O . LEU B 1 164 ? -16.922 8.883 5.047 1 96.31 164 LEU B O 1
ATOM 2701 N N . MET B 1 165 ? -16.828 7.684 3.141 1 95.88 165 MET B N 1
ATOM 2702 C CA . MET B 1 165 ? -17.797 8.547 2.457 1 95.88 165 MET B CA 1
ATOM 2703 C C . MET B 1 165 ? -19.141 8.531 3.176 1 95.88 165 MET B C 1
ATOM 2705 O O . MET B 1 165 ? -19.75 9.586 3.365 1 95.88 165 MET B O 1
ATOM 2709 N N . ALA B 1 166 ? -19.562 7.391 3.549 1 95.25 166 ALA B N 1
ATOM 2710 C CA . ALA B 1 166 ? -20.828 7.266 4.262 1 95.25 166 ALA B CA 1
ATOM 2711 C C . ALA B 1 166 ? -20.812 8.062 5.562 1 95.25 166 ALA B C 1
ATOM 2713 O O . ALA B 1 166 ? -21.766 8.781 5.875 1 95.25 166 ALA B O 1
ATOM 2714 N N . ILE B 1 167 ? -19.781 7.996 6.281 1 93.81 167 ILE B N 1
ATOM 2715 C CA . ILE B 1 167 ? -19.625 8.703 7.551 1 93.81 167 ILE B CA 1
ATOM 2716 C C . ILE B 1 167 ? -19.578 10.211 7.301 1 93.81 167 ILE B C 1
ATOM 2718 O O . ILE B 1 167 ? -20.297 10.977 7.938 1 93.81 167 ILE B O 1
ATOM 2722 N N . GLY B 1 168 ? -18.688 10.586 6.367 1 93.81 168 GLY B N 1
ATOM 2723 C CA . GLY B 1 168 ? -18.5 12 6.086 1 93.81 168 GLY B CA 1
ATOM 2724 C C . GLY B 1 168 ? -19.75 12.688 5.57 1 93.81 168 GLY B C 1
ATOM 2725 O O . GLY B 1 168 ? -20.047 13.812 5.961 1 93.81 168 GLY B O 1
ATOM 2726 N N . LEU B 1 169 ? -20.469 12.023 4.684 1 91 169 LEU B N 1
ATOM 2727 C CA . LEU B 1 169 ? -21.688 12.586 4.125 1 91 169 LEU B CA 1
ATOM 2728 C C . LEU B 1 169 ? -22.797 12.664 5.18 1 91 169 LEU B C 1
ATOM 2730 O O . LEU B 1 169 ? -23.656 13.539 5.125 1 91 169 LEU B O 1
ATOM 2734 N N . GLY B 1 170 ? -22.703 11.75 6.086 1 88 170 GLY B N 1
ATOM 2735 C CA . GLY B 1 170 ? -23.656 11.805 7.188 1 88 170 GLY B CA 1
ATOM 2736 C C . GLY B 1 170 ? -23.516 13.047 8.039 1 88 170 GLY B C 1
ATOM 2737 O O . GLY B 1 170 ? -24.516 13.609 8.5 1 88 170 GLY B O 1
ATOM 2738 N N . VAL B 1 171 ? -22.359 13.516 8.234 1 83.25 171 VAL B N 1
ATOM 2739 C CA . VAL B 1 171 ? -22.062 14.703 9.031 1 83.25 171 VAL B CA 1
ATOM 2740 C C . VAL B 1 171 ? -22.547 15.953 8.297 1 83.25 171 VAL B C 1
ATOM 2742 O O . VAL B 1 171 ? -23.094 16.859 8.922 1 83.25 171 VAL B O 1
ATOM 2745 N N . ARG B 1 172 ? -22.359 15.977 7.094 1 79.12 172 ARG B N 1
ATOM 2746 C CA . ARG B 1 172 ? -22.719 17.156 6.309 1 79.12 172 ARG B CA 1
ATOM 2747 C C . ARG B 1 172 ? -24.234 17.312 6.219 1 79.12 172 ARG B C 1
ATOM 2749 O O . ARG B 1 172 ? -24.75 18.438 6.223 1 79.12 172 ARG B O 1
ATOM 2756 N N . ARG B 1 173 ? -24.812 16.203 6.133 1 74.88 173 ARG B N 1
ATOM 2757 C CA . ARG B 1 173 ? -26.281 16.266 6.09 1 74.88 173 ARG B CA 1
ATOM 2758 C C . ARG B 1 173 ? -26.844 16.75 7.426 1 74.88 173 ARG B C 1
ATOM 2760 O O . ARG B 1 173 ? -27.891 17.406 7.465 1 74.88 173 ARG B O 1
ATOM 2767 N N . ALA B 1 174 ? -26.125 16.453 8.508 1 68.62 174 ALA B N 1
ATOM 2768 C CA . ALA B 1 174 ? -26.578 16.812 9.844 1 68.62 174 ALA B CA 1
ATOM 2769 C C . ALA B 1 174 ? -26.219 18.266 10.164 1 68.62 174 ALA B C 1
ATOM 2771 O O . ALA B 1 174 ? -26.859 18.891 11.016 1 68.62 174 ALA B O 1
ATOM 2772 N N . ALA B 1 175 ? -25.312 18.922 9.555 1 60.69 175 ALA B N 1
ATOM 2773 C CA . ALA B 1 175 ? -24.938 20.312 9.797 1 60.69 175 ALA B CA 1
ATOM 2774 C C . ALA B 1 175 ? -25.844 21.281 9.039 1 60.69 175 ALA B C 1
ATOM 2776 O O . ALA B 1 175 ? -26.297 20.969 7.941 1 60.69 175 ALA B O 1
#

Nearest PDB structures (foldseek):
  3dxz-assembly1_A  TM=4.334E-01  e=1.804E-01  Escherichia coli K-12
  1z25-assembly1_A  TM=3.729E-01  e=4.598E+00  Pyrococcus furiosus
  8jsi-assembly1_B  TM=3.661E-01  e=3.567E+00  Thermococcus thioreducens
  8wd8-assembly1_B  TM=4.247E-01  e=6.730E+00  Thermococcus thioreducens
  5g5s-assembly1_A  TM=2.982E-01  e=4.050E+00  Methanocaldococcus jannaschii

Solvent-accessible surface area (backbone atoms only — not comparable to full-atom values): 18725 Å² total; per-residue (Å²): 131,78,57,64,76,80,63,55,72,78,64,61,43,52,61,35,78,43,65,35,56,53,45,31,50,34,72,75,60,43,57,35,23,20,51,48,22,43,94,87,64,48,84,35,95,34,65,28,30,74,88,57,36,45,92,81,42,82,72,80,50,95,34,18,33,37,30,53,59,43,69,88,63,48,45,67,54,49,56,47,45,59,51,40,13,57,75,46,62,25,38,26,41,32,51,43,70,47,56,60,18,38,66,51,42,60,57,37,62,74,59,29,23,33,40,39,36,32,20,64,36,58,66,49,36,22,34,70,92,76,66,41,68,41,81,78,56,89,47,27,35,26,35,44,32,33,54,54,87,53,80,59,66,58,39,66,49,76,45,46,40,63,59,38,42,55,50,8,48,52,52,58,71,72,100,128,80,60,64,76,81,64,56,73,78,64,62,44,51,62,35,79,42,63,34,56,54,47,30,50,34,72,74,60,44,56,36,24,19,51,49,24,44,92,88,65,48,85,36,96,35,66,28,31,73,88,58,35,46,91,80,43,83,72,79,48,96,33,18,32,37,31,52,60,45,71,88,62,50,46,68,54,49,55,47,46,58,52,41,13,56,74,46,63,24,38,28,41,31,53,44,70,48,59,60,17,39,66,51,41,60,57,37,63,74,59,29,23,32,40,37,35,32,20,63,37,56,66,49,34,22,34,70,92,75,66,40,68,41,83,78,56,88,48,26,36,26,34,44,31,34,55,54,88,55,79,59,66,58,39,66,47,76,44,46,40,62,58,38,42,54,50,8,48,51,52,57,70,73,101

Radius of gyration: 21.86 Å; Cα contacts (8 Å, |Δi|>4): 752; chains: 2; bounding box: 54×63×50 Å

pLDDT: mean 89.93, std 13.99, range [22.11, 98.88]

Foldseek 3Di:
DPPPPPPPLVQQFQWAADQLLVQLVCVVWVAAEELEHDPVRDPHPHYAYVVNVSLPDARAGPTEYEYEGGQVDCQSVLVSQLVNCQVNVYKYKYKYFPDCPDDSNVVNLVRFQEKEFADDDAGFTARPVVRHTDPDDPTHMIMTMGHHPDGRNSYYHYDYPVVSSVSSVVVVVVD/DPPPPPPPPVQQFQWAADQLLVQLVCVVWVAAEELEHDPVRDPHPHYAYVVNVSLPDARAGPTEYEYEGGQVDCQSVLVSQLVNCQVNVYKYKYKYFPDCPDDSNVVNLVRFQEKEFADDDAGFTARPVVRHTDPDDPTHMIMTMGHHPDGRNSYYHYDYPVVSSVSSVVVVVVD

Sequence (350 aa):
MTIKSNTPAHDKDCWQTPLWLFDALDIEFGFWLDSAASDKNALCAHWLTEADDALNSEWISHGAIWNNPPYSNIRPWVEKAAEQCIQQRQTVVMLVPEDMSVGWFSKALESVDEVRIITDGRINFIEPSTGLEKKGNSKGSMLLIWRPFISPRRMFTTVSKAALMAIGLGVRRAAMTIKSNTPAHDKDCWQTPLWLFDALDIEFGFWLDSAASDKNALCAHWLTEADDALNSEWISHGAIWNNPPYSNIRPWVEKAAEQCIQQRQTVVMLVPEDMSVGWFSKALESVDEVRIITDGRINFIEPSTGLEKKGNSKGSMLLIWRPFISPRRMFTTVSKAALMAIGLGVRRAA

Organism: Escherichia coli O157:H7 (NCBI:txid83334)

InterPro domains:
  IPR008593 DNA N-6-adenine-methyltransferase [PF05869] (4-168)
  IPR008593 DNA N-6-adenine-methyltransferase [TIGR01712] (2-168)

Secondary structure (DSSP, 8-state):
------S-TTGGG-PBPPHHHHHHHHHHH-EEEETT--TTT--SSEE--TTTTGGGS----SSEEEE---TT--HHHHHHHHHHHHHHT--EEEEEES--SSHHHHHHHTT-SEEEEEESS---PBPTTT-SBPP---S-EEEEEE-TTS----EEEEEEHHHHHHHHHHHHHH-/------S-TTGGG-PBPPHHHHHHHHHHH-EEEETT--TTT--SSEE--TTTTGGGS----SSEEEE---TT--HHHHHHHHHHHHHHT--EEEEEES--SSHHHHHHHTT-SEEEEEESS---PBPTTT-SBPP---S-EEEEEE-TTS----EEEEEEHHHHHHHHHHHHHH-